Protein 7KKF (pdb70)

Structure (mmCIF, N/CA/C/O backbone):
data_7KKF
#
_entry.id   7KKF
#
_cell.length_a   110.098
_cell.length_b   57.366
_cell.length_c   69.334
_cell.angle_alpha   90.000
_cell.angle_beta   96.920
_cell.angle_gamma   90.000
#
_symmetry.space_group_name_H-M   'C 1 2 1'
#
loop_
_entity.id
_entity.type
_entity.pdbx_description
1 polymer 'Peptidyl-prolyl cis-trans isomerase ESS1'
2 water water
#
loop_
_atom_site.group_PDB
_atom_site.id
_atom_site.type_symbol
_atom_site.label_atom_id
_atom_site.label_alt_id
_atom_site.label_comp_id
_atom_site.label_asym_id
_atom_site.label_entity_id
_atom_site.label_seq_id
_atom_site.pdbx_PDB_ins_code
_atom_site.Cartn_x
_atom_site.Cartn_y
_atom_site.Cartn_z
_atom_site.occupancy
_atom_site.B_iso_or_equiv
_atom_site.auth_seq_id
_atom_site.auth_comp_id
_atom_site.auth_asym_id
_atom_site.auth_atom_id
_atom_site.pdbx_PDB_model_num
ATOM 1 N N . THR A 1 9 ? 1.281 5.808 14.363 1.00 62.34 9 THR A N 1
ATOM 2 C CA . THR A 1 9 ? -0.150 5.872 14.083 1.00 65.50 9 THR A CA 1
ATOM 3 C C . THR A 1 9 ? -0.889 6.714 15.121 1.00 68.25 9 THR A C 1
ATOM 4 O O . THR A 1 9 ? -0.318 7.095 16.144 1.00 68.28 9 THR A O 1
ATOM 8 N N . GLY A 1 10 ? -2.158 7.006 14.852 1.00 67.74 10 GLY A N 1
ATOM 9 C CA . GLY A 1 10 ? -2.891 7.984 15.635 1.00 71.74 10 GLY A CA 1
ATOM 10 C C . GLY A 1 10 ? -2.809 9.360 15.002 1.00 73.01 10 GLY A C 1
ATOM 11 O O . GLY A 1 10 ? -3.601 10.248 15.306 1.00 70.98 10 GLY A O 1
ATOM 12 N N . LEU A 1 11 ? -1.838 9.523 14.112 1.00 66.55 11 LEU A N 1
ATOM 13 C CA . LEU A 1 11 ? -1.532 10.811 13.503 1.00 69.05 11 LEU A CA 1
ATOM 14 C C . LEU A 1 11 ? -2.211 10.911 12.142 1.00 68.49 11 LEU A C 1
ATOM 15 O O . LEU A 1 11 ? -2.321 9.911 11.435 1.00 67.49 11 LEU A O 1
ATOM 20 N N . PRO A 1 12 ? -2.700 12.112 11.790 1.00 60.20 12 PRO A N 1
ATOM 21 C CA . PRO A 1 12 ? -3.398 12.355 10.520 1.00 63.19 12 PRO A CA 1
ATOM 22 C C . PRO A 1 12 ? -2.467 12.190 9.322 1.00 63.25 12 PRO A C 1
ATOM 23 O O . PRO A 1 12 ? -1.912 11.110 9.139 1.00 70.51 12 PRO A O 1
ATOM 27 N N . THR A 1 13 ? -2.259 13.258 8.555 1.00 60.55 13 THR A N 1
ATOM 28 C CA . THR A 1 13 ? -1.388 13.223 7.380 1.00 57.87 13 THR A CA 1
ATOM 29 C C . THR A 1 13 ? -0.912 14.619 7.000 1.00 59.35 13 THR A C 1
ATOM 30 O O . THR A 1 13 ? -1.672 15.583 7.089 1.00 65.75 13 THR A O 1
ATOM 34 N N . PRO A 1 14 ? 0.355 14.726 6.572 1.00 57.78 14 PRO A N 1
ATOM 35 C CA . PRO A 1 14 ? 1.311 13.618 6.556 1.00 61.29 14 PRO A CA 1
ATOM 36 C C . PRO A 1 14 ? 2.215 13.618 7.787 1.00 56.42 14 PRO A C 1
ATOM 37 O O . PRO A 1 14 ? 3.412 13.374 7.652 1.00 50.12 14 PRO A O 1
ATOM 41 N N . TRP A 1 15 ? 1.651 13.874 8.962 1.00 49.15 15 TRP A N 1
ATOM 42 C CA . TRP A 1 15 ? 2.453 14.032 10.174 1.00 58.35 15 TRP A CA 1
ATOM 43 C C . TRP A 1 15 ? 3.235 12.783 10.570 1.00 57.33 15 TRP A C 1
ATOM 44 O O . TRP A 1 15 ? 2.816 11.658 10.300 1.00 62.19 15 TRP A O 1
ATOM 55 N N . THR A 1 16 ? 4.377 13.000 11.213 1.00 51.47 16 THR A N 1
ATOM 56 C CA . THR A 1 16 ? 5.128 11.923 11.840 1.00 50.88 16 THR A CA 1
ATOM 57 C C . THR A 1 16 ? 5.553 12.341 13.241 1.00 47.09 16 THR A C 1
ATOM 58 O O . THR A 1 16 ? 5.832 13.514 13.491 1.00 50.27 16 THR A O 1
ATOM 62 N N . VAL A 1 17 ? 5.602 11.375 14.151 1.00 55.03 17 VAL A N 1
ATOM 63 C CA . VAL A 1 17 ? 6.193 11.598 15.461 1.00 45.64 17 VAL A CA 1
ATOM 64 C C . VAL A 1 17 ? 7.674 11.252 15.374 1.00 51.71 17 VAL A C 1
ATOM 65 O O . VAL A 1 17 ? 8.056 10.239 14.786 1.00 52.13 17 VAL A O 1
ATOM 69 N N . ARG A 1 18 ? 8.514 12.114 15.936 1.00 46.70 18 ARG A N 1
ATOM 70 C CA . ARG A 1 18 ? 9.955 11.900 15.885 1.00 44.02 18 ARG A CA 1
ATOM 71 C C . ARG A 1 18 ? 10.625 12.221 17.213 1.00 50.74 18 ARG A C 1
ATOM 72 O O . ARG A 1 18 ? 9.973 12.655 18.163 1.00 48.90 18 ARG A O 1
ATOM 80 N N . TYR A 1 19 ? 11.933 12.004 17.271 1.00 54.16 19 TYR A N 1
ATOM 81 C CA . TYR A 1 19 ? 12.696 12.271 18.480 1.00 50.81 19 TYR A CA 1
ATOM 82 C C . TYR A 1 19 ? 13.791 13.293 18.220 1.00 47.26 19 TYR A C 1
ATOM 83 O O . TYR A 1 19 ? 14.561 13.167 17.268 1.00 44.98 19 TYR A O 1
ATOM 92 N N . SER A 1 20 ? 13.855 14.306 19.077 1.00 40.46 20 SER A N 1
ATOM 93 C CA . SER A 1 20 ? 14.893 15.319 18.977 1.00 38.55 20 SER A CA 1
ATOM 94 C C . SER A 1 20 ? 16.094 14.923 19.825 1.00 49.36 20 SER A C 1
ATOM 95 O O . SER A 1 20 ? 16.010 14.881 21.053 1.00 40.43 20 SER A O 1
ATOM 98 N N . LYS A 1 21 ? 17.207 14.628 19.164 1.00 48.26 21 LYS A N 1
ATOM 99 C CA . LYS A 1 21 ? 18.424 14.213 19.849 1.00 46.98 21 LYS A CA 1
ATOM 100 C C . LYS A 1 21 ? 18.939 15.383 20.676 1.00 46.95 21 LYS A C 1
ATOM 101 O O . LYS A 1 21 ? 19.413 15.214 21.799 1.00 44.68 21 LYS A O 1
ATOM 107 N N . SER A 1 22 ? 18.836 16.574 20.096 1.00 41.50 22 SER A N 1
ATOM 108 C CA . SER A 1 22 ? 19.279 17.806 20.733 1.00 41.07 22 SER A CA 1
ATOM 109 C C . SER A 1 22 ? 18.492 18.147 21.998 1.00 47.70 22 SER A C 1
ATOM 110 O O . SER A 1 22 ? 19.026 18.766 22.917 1.00 49.30 22 SER A O 1
ATOM 113 N N . LYS A 1 23 ? 17.224 17.745 22.047 1.00 45.81 23 LYS A N 1
ATOM 114 C CA . LYS A 1 23 ? 16.347 18.157 23.140 1.00 43.10 23 LYS A CA 1
ATOM 115 C C . LYS A 1 23 ? 15.906 17.029 24.070 1.00 48.92 23 LYS A C 1
ATOM 116 O O . LYS A 1 23 ? 15.279 17.289 25.100 1.00 48.47 23 LYS A O 1
ATOM 122 N N . LYS A 1 24 ? 16.230 15.788 23.709 1.00 43.45 24 LYS A N 1
ATOM 123 C CA . LYS A 1 24 ? 15.763 14.609 24.441 1.00 41.28 24 LYS A CA 1
ATOM 124 C C . LYS A 1 24 ? 14.239 14.599 24.557 1.00 45.71 24 LYS A C 1
ATOM 125 O O . LYS A 1 24 ? 13.690 14.205 25.585 1.00 50.90 24 LYS A O 1
ATOM 131 N N . ARG A 1 25 ? 13.563 15.031 23.497 1.00 50.81 25 ARG A N 1
ATOM 132 C CA . ARG A 1 25 ? 12.129 15.291 23.558 1.00 48.31 25 ARG A CA 1
ATOM 133 C C . ARG A 1 25 ? 11.419 14.826 22.294 1.00 43.63 25 ARG A C 1
ATOM 134 O O . ARG A 1 25 ? 11.919 15.009 21.184 1.00 47.12 25 ARG A O 1
ATOM 142 N N . GLU A 1 26 ? 10.249 14.218 22.472 1.00 44.57 26 GLU A N 1
ATOM 143 C CA . GLU A 1 26 ? 9.416 13.796 21.353 1.00 47.99 26 GLU A CA 1
ATOM 144 C C . GLU A 1 26 ? 8.767 15.010 20.696 1.00 49.21 26 GLU A C 1
ATOM 145 O O . GLU A 1 26 ? 8.325 15.930 21.383 1.00 51.29 26 GLU A O 1
ATOM 151 N N . TYR A 1 27 ? 8.709 15.015 19.368 1.00 48.02 27 TYR A N 1
ATOM 152 C CA . TYR A 1 27 ? 8.074 16.113 18.644 1.00 47.51 27 TYR A CA 1
ATOM 153 C C . TYR A 1 27 ? 7.351 15.621 17.393 1.00 45.33 27 TYR A C 1
ATOM 154 O O . TYR A 1 27 ? 7.425 14.442 17.047 1.00 46.93 27 TYR A O 1
ATOM 163 N N . PHE A 1 28 ? 6.654 16.528 16.713 1.00 48.64 28 PHE A N 1
ATOM 164 C CA . PHE A 1 28 ? 5.829 16.142 15.572 1.00 46.66 28 PHE A CA 1
ATOM 165 C C . PHE A 1 28 ? 6.174 16.936 14.313 1.00 47.26 28 PHE A C 1
ATOM 166 O O . PHE A 1 28 ? 6.288 18.161 14.350 1.00 51.00 28 PHE A O 1
ATOM 174 N N . PHE A 1 29 ? 6.334 16.224 13.201 1.00 42.74 29 PHE A N 1
ATOM 175 C CA . PHE A 1 29 ? 6.850 16.816 11.970 1.00 46.47 29 PHE A CA 1
ATOM 176 C C . PHE A 1 29 ? 5.857 16.745 10.808 1.00 50.50 29 PHE A C 1
ATOM 177 O O . PHE A 1 29 ? 5.249 15.703 10.563 1.00 44.81 29 PHE A O 1
ATOM 185 N N . ASN A 1 30 ? 5.703 17.857 10.095 1.00 50.88 30 ASN A N 1
ATOM 186 C CA . ASN A 1 30 ? 4.964 17.867 8.835 1.00 50.09 30 ASN A CA 1
ATOM 187 C C . ASN A 1 30 ? 5.925 18.022 7.662 1.00 49.38 30 ASN A C 1
ATOM 188 O O . ASN A 1 30 ? 6.399 19.123 7.384 1.00 49.64 30 ASN A O 1
ATOM 193 N N . PRO A 1 31 ? 6.217 16.911 6.969 1.00 47.68 31 PRO A N 1
ATOM 194 C CA . PRO A 1 31 ? 7.180 16.889 5.861 1.00 50.74 31 PRO A CA 1
ATOM 195 C C . PRO A 1 31 ? 6.736 17.696 4.641 1.00 52.81 31 PRO A C 1
ATOM 196 O O . PRO A 1 31 ? 7.582 18.033 3.814 1.00 49.14 31 PRO A O 1
ATOM 200 N N . GLU A 1 32 ? 5.448 17.998 4.519 1.00 47.89 32 GLU A N 1
ATOM 201 C CA . GLU A 1 32 ? 4.976 18.803 3.393 1.00 52.02 32 GLU A CA 1
ATOM 202 C C . GLU A 1 32 ? 5.225 20.290 3.617 1.00 50.46 32 GLU A C 1
ATOM 203 O O . GLU A 1 32 ? 5.493 21.029 2.671 1.00 45.14 32 GLU A O 1
ATOM 209 N N . THR A 1 33 ? 5.132 20.724 4.868 1.00 49.58 33 THR A N 1
ATOM 210 C CA . THR A 1 33 ? 5.349 22.127 5.197 1.00 52.49 33 THR A CA 1
ATOM 211 C C . THR A 1 33 ? 6.683 22.357 5.902 1.00 49.03 33 THR A C 1
ATOM 212 O O . THR A 1 33 ? 7.023 23.495 6.229 1.00 51.47 33 THR A O 1
ATOM 216 N N . LYS A 1 34 ? 7.434 21.278 6.112 1.00 49.99 34 LYS A N 1
ATOM 217 C CA . LYS A 1 34 ? 8.670 21.321 6.895 1.00 52.81 34 LYS A CA 1
ATOM 218 C C . LYS A 1 34 ? 8.466 22.042 8.224 1.00 51.20 34 LYS A C 1
ATOM 219 O O . LYS A 1 34 ? 9.263 22.897 8.610 1.00 52.31 34 LYS A O 1
ATOM 225 N N . HIS A 1 35 ? 7.386 21.693 8.915 1.00 43.60 35 HIS A N 1
ATOM 226 C CA . HIS A 1 35 ? 7.073 22.294 10.202 1.00 44.02 35 HIS A CA 1
ATOM 227 C C . HIS A 1 35 ? 7.238 21.280 11.326 1.00 50.06 35 HIS A C 1
ATOM 228 O O . HIS A 1 35 ? 6.821 20.128 11.204 1.00 49.91 35 HIS A O 1
ATOM 235 N N . SER A 1 36 ? 7.849 21.721 12.420 1.00 47.74 36 SER A N 1
ATOM 236 C CA . SER A 1 36 ? 8.054 20.871 13.584 1.00 47.29 36 SER A CA 1
ATOM 237 C C . SER A 1 36 ? 7.450 21.528 14.819 1.00 45.36 36 SER A C 1
ATOM 238 O O . SER A 1 36 ? 7.563 22.739 15.006 1.00 47.48 36 SER A O 1
ATOM 241 N N . GLN A 1 37 ? 6.805 20.723 15.660 1.00 49.72 37 GLN A N 1
ATOM 242 C CA . GLN A 1 37 ? 6.180 21.237 16.875 1.00 46.81 37 GLN A CA 1
ATOM 243 C C . GLN A 1 37 ? 6.175 20.198 17.994 1.00 50.70 37 GLN A C 1
ATOM 244 O O . GLN A 1 37 ? 6.088 18.996 17.740 1.00 47.74 37 GLN A O 1
ATOM 250 N N . TRP A 1 38 ? 6.278 20.672 19.232 1.00 51.91 38 TRP A N 1
ATOM 251 C CA . TRP A 1 38 ? 6.248 19.791 20.394 1.00 50.70 38 TRP A CA 1
ATOM 252 C C . TRP A 1 38 ? 4.839 19.281 20.668 1.00 56.07 38 TRP A C 1
ATOM 253 O O . TRP A 1 38 ? 4.650 18.156 21.125 1.00 58.98 38 TRP A O 1
ATOM 264 N N . GLU A 1 39 ? 3.854 20.120 20.376 1.00 57.88 39 GLU A N 1
ATOM 265 C CA . GLU A 1 39 ? 2.468 19.809 20.693 1.00 57.27 39 GLU A CA 1
ATOM 266 C C . GLU A 1 39 ? 1.860 18.864 19.668 1.00 58.14 39 GLU A C 1
ATOM 267 O O . GLU A 1 39 ? 2.217 18.893 18.490 1.00 54.68 39 GLU A O 1
ATOM 273 N N . GLU A 1 40 ? 0.938 18.028 20.131 1.00 62.29 40 GLU A N 1
ATOM 274 C CA . GLU A 1 40 ? 0.247 17.085 19.264 1.00 61.30 40 GLU A CA 1
ATOM 275 C C . GLU A 1 40 ? -0.602 17.818 18.235 1.00 60.86 40 GLU A C 1
ATOM 276 O O . GLU A 1 40 ? -1.250 18.815 18.554 1.00 62.78 40 GLU A O 1
ATOM 282 N N . PRO A 1 41 ? -0.595 17.317 16.993 1.00 58.05 41 PRO A N 1
ATOM 283 C CA . PRO A 1 41 ? -1.277 17.920 15.842 1.00 62.48 41 PRO A CA 1
ATOM 284 C C . PRO A 1 41 ? -2.789 17.755 15.948 1.00 64.36 41 PRO A C 1
ATOM 285 O O . PRO A 1 41 ? -3.264 16.724 16.420 1.00 67.75 41 PRO A O 1
ATOM 289 N N . GLU A 1 42 ? -3.533 18.773 15.522 1.00 71.40 42 GLU A N 1
ATOM 290 C CA . GLU A 1 42 ? -4.990 18.688 15.490 1.00 66.85 42 GLU A CA 1
ATOM 291 C C . GLU A 1 42 ? -5.442 17.597 14.530 1.00 67.05 42 GLU A C 1
ATOM 292 O O . GLU A 1 42 ? -4.994 17.546 13.384 1.00 70.60 42 GLU A O 1
ATOM 298 N N . GLY A 1 43 ? -6.321 16.723 15.014 1.00 70.36 43 GLY A N 1
ATOM 299 C CA . GLY A 1 43 ? -6.884 15.669 14.194 1.00 67.10 43 GLY A CA 1
ATOM 300 C C . GLY A 1 43 ? -6.536 14.297 14.737 1.00 71.37 43 GLY A C 1
ATOM 301 O O . GLY A 1 43 ? -7.087 13.292 14.282 1.00 70.73 43 GLY A O 1
ATOM 302 N N . THR A 1 44 ? -5.595 14.248 15.681 1.00 79.16 44 THR A N 1
ATOM 303 C CA . THR A 1 44 ? -5.044 12.971 16.132 1.00 75.64 44 THR A CA 1
ATOM 304 C C . THR A 1 44 ? -5.986 12.142 17.007 1.00 70.20 44 THR A C 1
ATOM 305 O O . THR A 1 44 ? -6.754 12.672 17.819 1.00 73.83 44 THR A O 1
ATOM 309 N N . ASN A 1 45 ? -5.955 10.829 16.778 1.00 66.03 45 ASN A N 1
ATOM 310 C CA . ASN A 1 45 ? -6.493 9.838 17.695 1.00 74.71 45 ASN A CA 1
ATOM 311 C C . ASN A 1 45 ? -5.545 9.845 18.889 1.00 76.00 45 ASN A C 1
ATOM 312 O O . ASN A 1 45 ? -4.471 9.227 18.840 1.00 74.75 45 ASN A O 1
ATOM 317 N N . LYS A 1 46 ? -5.924 10.545 19.949 1.00 73.56 46 LYS A N 1
ATOM 318 C CA . LYS A 1 46 ? -5.008 10.764 21.057 1.00 76.69 46 LYS A CA 1
ATOM 319 C C . LYS A 1 46 ? -4.413 9.480 21.649 1.00 78.10 46 LYS A C 1
ATOM 320 O O . LYS A 1 46 ? -3.196 9.300 21.648 1.00 77.59 46 LYS A O 1
ATOM 326 N N . ASP A 1 47 ? -5.266 8.593 22.149 1.00 79.91 47 ASP A N 1
ATOM 327 C CA . ASP A 1 47 ? -4.803 7.375 22.825 1.00 79.80 47 ASP A CA 1
ATOM 328 C C . ASP A 1 47 ? -4.415 6.243 21.877 1.00 77.82 47 ASP A C 1
ATOM 329 O O . ASP A 1 47 ? -4.066 5.154 22.324 1.00 82.82 47 ASP A O 1
ATOM 334 N N . GLN A 1 48 ? -4.468 6.490 20.574 1.00 78.31 48 GLN A N 1
ATOM 335 C CA . GLN A 1 48 ? -3.918 5.526 19.622 1.00 79.81 48 GLN A CA 1
ATOM 336 C C . GLN A 1 48 ? -2.454 5.820 19.401 1.00 74.62 48 GLN A C 1
ATOM 337 O O . GLN A 1 48 ? -1.681 4.938 19.039 1.00 71.78 48 GLN A O 1
ATOM 343 N N . LEU A 1 49 ? -2.083 7.073 19.618 1.00 71.10 49 LEU A N 1
ATOM 344 C CA . LEU A 1 49 ? -0.689 7.469 19.576 1.00 75.01 49 LEU A CA 1
ATOM 345 C C . LEU A 1 49 ? 0.012 7.058 20.860 1.00 74.66 49 LEU A C 1
ATOM 346 O O . LEU A 1 49 ? 1.135 6.557 20.829 1.00 72.08 49 LEU A O 1
ATOM 351 N N . HIS A 1 50 ? -0.656 7.292 21.987 1.00 75.51 50 HIS A N 1
ATOM 352 C CA . HIS A 1 50 ? -0.090 6.987 23.295 1.00 75.18 50 HIS A CA 1
ATOM 353 C C . HIS A 1 50 ? 0.308 5.520 23.442 1.00 75.75 50 HIS A C 1
ATOM 354 O O . HIS A 1 50 ? 1.425 5.211 23.851 1.00 79.20 50 HIS A O 1
ATOM 361 N N . LYS A 1 51 ? -0.603 4.611 23.115 1.00 77.15 51 LYS A N 1
ATOM 362 C CA . LYS A 1 51 ? -0.273 3.190 23.141 1.00 79.27 51 LYS A CA 1
ATOM 363 C C . LYS A 1 51 ? 0.295 2.714 21.806 1.00 75.54 51 LYS A C 1
ATOM 364 O O . LYS A 1 51 ? 0.323 1.519 21.516 1.00 84.92 51 LYS A O 1
ATOM 370 N N . HIS A 1 52 ? 0.740 3.670 20.994 1.00 74.03 52 HIS A N 1
ATOM 371 C CA . HIS A 1 52 ? 1.627 3.371 19.883 1.00 74.10 52 HIS A CA 1
ATOM 372 C C . HIS A 1 52 ? 3.041 3.669 20.350 1.00 69.38 52 HIS A C 1
ATOM 373 O O . HIS A 1 52 ? 3.980 2.945 20.032 1.00 67.74 52 HIS A O 1
ATOM 380 N N . LEU A 1 53 ? 3.171 4.748 21.114 1.00 69.84 53 LEU A N 1
ATOM 381 C CA . LEU A 1 53 ? 4.450 5.147 21.688 1.00 72.51 53 LEU A CA 1
ATOM 382 C C . LEU A 1 53 ? 4.777 4.275 22.899 1.00 71.61 53 LEU A C 1
ATOM 383 O O . LEU A 1 53 ? 5.939 4.095 23.243 1.00 70.74 53 LEU A O 1
ATOM 388 N N . ARG A 1 54 ? 3.745 3.742 23.548 1.00 73.50 54 ARG A N 1
ATOM 389 C CA . ARG A 1 54 ? 3.955 2.850 24.688 1.00 74.70 54 ARG A CA 1
ATOM 390 C C . ARG A 1 54 ? 4.514 1.503 24.258 1.00 73.75 54 ARG A C 1
ATOM 391 O O . ARG A 1 54 ? 5.318 0.886 24.956 1.00 78.06 54 ARG A O 1
ATOM 399 N N . ASP A 1 55 ? 4.086 1.074 23.076 1.00 64.94 55 ASP A N 1
ATOM 400 C CA . ASP A 1 55 ? 4.418 -0.244 22.559 1.00 67.69 55 ASP A CA 1
ATOM 401 C C . ASP A 1 55 ? 5.484 -0.183 21.474 1.00 66.05 55 ASP A C 1
ATOM 402 O O . ASP A 1 55 ? 6.207 -1.151 21.245 1.00 70.88 55 ASP A O 1
ATOM 407 N N . HIS A 1 56 ? 5.579 0.971 20.821 1.00 64.47 56 HIS A N 1
ATOM 408 C CA . HIS A 1 56 ? 6.593 1.198 19.801 1.00 59.21 56 HIS A CA 1
ATOM 409 C C . HIS A 1 56 ? 7.218 2.577 20.000 1.00 60.20 56 HIS A C 1
ATOM 410 O O . HIS A 1 56 ? 6.987 3.487 19.200 1.00 60.51 56 HIS A O 1
ATOM 417 N N . PRO A 1 57 ? 8.007 2.739 21.072 1.00 59.51 57 PRO A N 1
ATOM 418 C CA . PRO A 1 57 ? 8.520 4.058 21.455 1.00 52.54 57 PRO A CA 1
ATOM 419 C C . PRO A 1 57 ? 9.489 4.621 20.428 1.00 47.06 57 PRO A C 1
ATOM 420 O O . PRO A 1 57 ? 10.095 3.865 19.668 1.00 55.78 57 PRO A O 1
ATOM 424 N N . VAL A 1 58 ? 9.627 5.941 20.411 1.00 44.12 58 VAL A N 1
ATOM 425 C CA . VAL A 1 58 ? 10.582 6.587 19.527 1.00 40.36 58 VAL A CA 1
ATOM 426 C C . VAL A 1 58 ? 11.783 7.054 20.343 1.00 46.74 58 VAL A C 1
ATOM 427 O O . VAL A 1 58 ? 12.826 7.400 19.791 1.00 51.36 58 VAL A O 1
ATOM 431 N N . ARG A 1 59 ? 11.633 7.053 21.665 1.00 43.06 59 ARG A N 1
ATOM 432 C CA . ARG A 1 59 ? 12.756 7.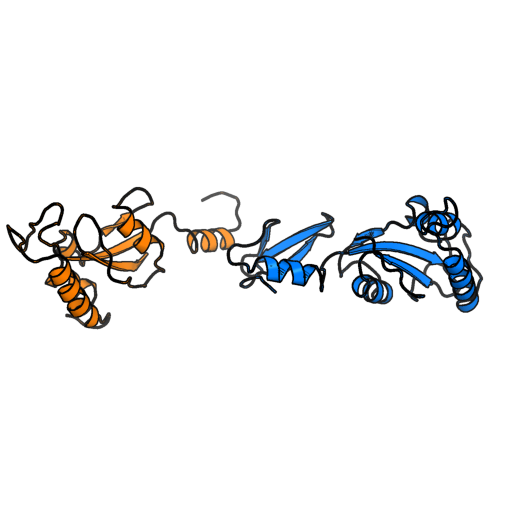327 22.551 1.00 46.99 59 ARG A CA 1
ATOM 433 C C . ARG A 1 59 ? 12.722 6.367 23.737 1.00 47.63 59 ARG A C 1
ATOM 434 O O . ARG A 1 59 ? 11.652 6.007 24.233 1.00 44.06 59 ARG A O 1
ATOM 442 N N . VAL A 1 60 ? 13.900 5.930 24.171 1.00 46.21 60 VAL A N 1
ATOM 443 C CA . VAL A 1 60 ? 14.035 5.153 25.399 1.00 44.10 60 VAL A CA 1
ATOM 444 C C . VAL A 1 60 ? 15.186 5.668 26.256 1.00 43.96 60 VAL A C 1
ATOM 445 O O . VAL A 1 60 ? 16.078 6.359 25.760 1.00 38.71 60 VAL A O 1
ATOM 449 N N . ARG A 1 61 ? 15.157 5.329 27.542 1.00 41.19 61 ARG A N 1
ATOM 450 C CA . ARG A 1 61 ? 16.241 5.678 28.453 1.00 39.03 61 ARG A CA 1
ATOM 451 C C . ARG A 1 61 ? 16.788 4.416 29.104 1.00 42.72 61 ARG A C 1
ATOM 452 O O . ARG A 1 61 ? 16.031 3.611 29.649 1.00 46.46 61 ARG A O 1
ATOM 460 N N . CYS A 1 62 ? 18.105 4.243 29.055 1.00 40.72 62 CYS A N 1
ATOM 461 C CA . CYS A 1 62 ? 18.704 2.993 29.508 1.00 41.93 62 CYS A CA 1
ATOM 462 C C . CYS A 1 62 ? 19.929 3.161 30.401 1.00 42.52 62 CYS A C 1
ATOM 463 O O . CYS A 1 62 ? 20.640 4.164 30.329 1.00 39.90 62 CYS A O 1
ATOM 466 N N . LEU A 1 63 ? 20.166 2.159 31.240 1.00 38.62 63 LEU A N 1
ATOM 467 C CA . LEU A 1 63 ? 21.442 1.999 31.916 1.00 37.72 63 LEU A CA 1
ATOM 468 C C . LEU A 1 63 ? 22.130 0.818 31.250 1.00 44.23 63 LEU A C 1
ATOM 469 O O . LEU A 1 63 ? 21.462 -0.111 30.796 1.00 43.25 63 LEU A O 1
ATOM 474 N N . HIS A 1 64 ? 23.457 0.839 31.179 1.00 38.99 64 HIS A N 1
ATOM 475 C CA . HIS A 1 64 ? 24.176 -0.338 30.708 1.00 44.29 64 HIS A CA 1
ATOM 476 C C . HIS A 1 64 ? 25.495 -0.554 31.441 1.00 41.22 64 HIS A C 1
ATOM 477 O O . HIS A 1 64 ? 26.068 0.378 32.007 1.00 40.01 64 HIS A O 1
ATOM 484 N N . ILE A 1 65 ? 25.966 -1.795 31.420 1.00 40.29 65 ILE A N 1
ATOM 485 C CA . ILE A 1 65 ? 27.292 -2.133 31.917 1.00 42.80 65 ILE A CA 1
ATOM 486 C C . ILE A 1 65 ? 28.143 -2.645 30.766 1.00 46.19 65 ILE A C 1
ATOM 487 O O . ILE A 1 65 ? 27.816 -3.660 30.153 1.00 47.17 65 ILE A O 1
ATOM 492 N N . LEU A 1 66 ? 29.233 -1.947 30.470 1.00 49.39 66 LEU A N 1
ATOM 493 C CA . LEU A 1 66 ? 30.112 -2.361 29.387 1.00 48.76 66 LEU A CA 1
ATOM 494 C C . LEU A 1 66 ? 31.379 -3.025 29.917 1.00 58.73 66 LEU A C 1
ATOM 495 O O . LEU A 1 66 ? 32.121 -2.439 30.701 1.00 53.38 66 LEU A O 1
ATOM 500 N N . ILE A 1 67 ? 31.614 -4.255 29.473 1.00 58.47 67 ILE A N 1
ATOM 501 C CA . ILE A 1 67 ? 32.902 -4.911 29.652 1.00 60.35 67 ILE A CA 1
ATOM 502 C C . ILE A 1 67 ? 33.571 -5.094 28.293 1.00 56.31 67 ILE A C 1
ATOM 503 O O . ILE A 1 67 ? 33.100 -5.866 27.459 1.00 58.35 67 ILE A O 1
ATOM 508 N N . LYS A 1 68 ? 34.670 -4.377 28.078 1.00 56.61 68 LYS A N 1
ATOM 509 C CA . LYS A 1 68 ? 35.410 -4.469 26.824 1.00 62.26 68 LYS A CA 1
ATOM 510 C C . LYS A 1 68 ? 36.287 -5.717 26.761 1.00 66.56 68 LYS A C 1
ATOM 511 O O . LYS A 1 68 ? 36.598 -6.316 27.785 1.00 60.87 68 LYS A O 1
ATOM 517 N N . HIS A 1 69 ? 36.681 -6.110 25.552 1.00 73.02 69 HIS A N 1
ATOM 518 C CA . HIS A 1 69 ? 37.582 -7.246 25.388 1.00 70.03 69 HIS A CA 1
ATOM 519 C C . HIS A 1 69 ? 38.704 -6.933 24.392 1.00 69.71 69 HIS A C 1
ATOM 520 O O . HIS A 1 69 ? 38.876 -5.783 23.990 1.00 70.22 69 HIS A O 1
ATOM 527 N N . LYS A 1 70 ? 39.460 -7.953 23.999 1.00 76.31 70 LYS A N 1
ATOM 528 C CA . LYS A 1 70 ? 40.616 -7.753 23.126 1.00 76.11 70 LYS A CA 1
ATOM 529 C C . LYS A 1 70 ? 40.229 -7.324 21.717 1.00 77.30 70 LYS A C 1
ATOM 530 O O . LYS A 1 70 ? 40.891 -6.478 21.114 1.00 74.53 70 LYS A O 1
ATOM 536 N N . ASP A 1 71 ? 39.153 -7.896 21.191 1.00 75.37 71 ASP A N 1
ATOM 537 C CA . ASP A 1 71 ? 38.735 -7.566 19.835 1.00 76.15 71 ASP A CA 1
ATOM 538 C C . ASP A 1 71 ? 37.745 -6.412 19.818 1.00 75.78 71 ASP A C 1
ATOM 539 O O . ASP A 1 71 ? 36.959 -6.270 18.881 1.00 73.00 71 ASP A O 1
ATOM 544 N N . SER A 1 72 ? 37.786 -5.591 20.860 1.00 74.88 72 SER A N 1
ATOM 545 C CA . SER A 1 72 ? 36.984 -4.386 20.891 1.00 74.26 72 SER A CA 1
ATOM 546 C C . SER A 1 72 ? 37.672 -3.256 20.132 1.00 76.95 72 SER A C 1
ATOM 547 O O . SER A 1 72 ? 38.899 -3.210 20.042 1.00 73.20 72 SER A O 1
ATOM 550 N N . ARG A 1 73 ? 36.865 -2.351 19.590 1.00 77.11 73 ARG A N 1
ATOM 551 C CA . ARG A 1 73 ? 37.344 -1.251 18.759 1.00 72.93 73 ARG A CA 1
ATOM 552 C C . ARG A 1 73 ? 38.181 -0.288 19.602 1.00 74.72 73 ARG A C 1
ATOM 553 O O . ARG A 1 73 ? 39.028 0.438 19.081 1.00 74.92 73 ARG A O 1
ATOM 561 N N . ARG A 1 74 ? 37.974 -0.319 20.915 1.00 78.07 74 ARG A N 1
ATOM 562 C CA . ARG A 1 74 ? 38.483 0.724 21.793 1.00 78.61 74 ARG A CA 1
ATOM 563 C C . ARG A 1 74 ? 38.980 0.115 23.095 1.00 80.39 74 ARG A C 1
ATOM 564 O O . ARG A 1 74 ? 38.570 0.530 24.181 1.00 75.65 74 ARG A O 1
ATOM 572 N N . PRO A 1 75 ? 39.888 -0.875 22.987 1.00 83.06 75 PRO A N 1
ATOM 573 C CA . PRO A 1 75 ? 40.230 -1.722 24.132 1.00 82.36 75 PRO A CA 1
ATOM 574 C C . PRO A 1 75 ? 41.075 -0.970 25.157 1.00 81.35 75 PRO A C 1
ATOM 575 O O . PRO A 1 75 ? 42.207 -1.388 25.407 1.00 76.52 75 PRO A O 1
ATOM 579 N N . ALA A 1 76 ? 40.544 0.098 25.743 1.00 81.81 76 ALA A N 1
ATOM 580 C CA . ALA A 1 76 ? 41.318 0.918 26.667 1.00 76.45 76 ALA A CA 1
ATOM 581 C C . ALA A 1 76 ? 40.397 1.852 27.437 1.00 75.31 76 ALA A C 1
ATOM 582 O O . ALA A 1 76 ? 40.096 2.950 26.972 1.00 79.01 76 ALA A O 1
ATOM 584 N N . SER A 1 77 ? 39.951 1.421 28.610 1.00 71.75 77 SER A N 1
ATOM 585 C CA . SER A 1 77 ? 39.072 2.257 29.414 1.00 65.76 77 SER A CA 1
ATOM 586 C C . SER A 1 77 ? 39.831 2.971 30.525 1.00 66.05 77 SER A C 1
ATOM 587 O O . SER A 1 77 ? 41.057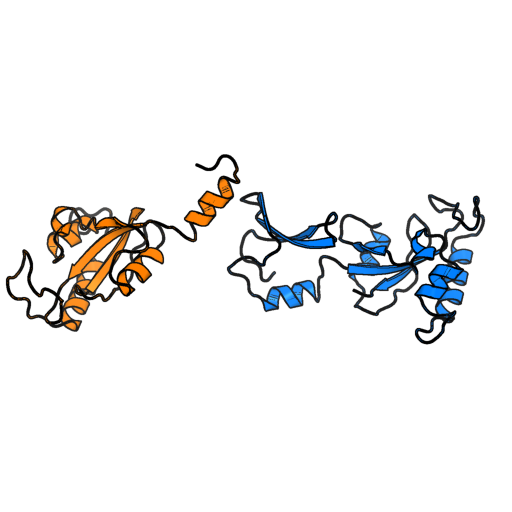 3.072 30.493 1.00 72.04 77 SER A O 1
ATOM 590 N N . HIS A 1 78 ? 39.084 3.461 31.509 1.00 66.09 78 HIS A N 1
ATOM 591 C CA . HIS A 1 78 ? 39.655 4.121 32.677 1.00 64.19 78 HIS A CA 1
ATOM 592 C C . HIS A 1 78 ? 40.235 3.084 33.627 1.00 56.66 78 HIS A C 1
ATOM 593 O O . HIS A 1 78 ? 40.867 3.431 34.620 1.00 66.90 78 HIS A O 1
ATOM 600 N N . ARG A 1 79 ? 40.027 1.809 33.323 1.00 63.24 79 ARG A N 1
ATOM 601 C CA . ARG A 1 79 ? 40.482 0.748 34.207 1.00 64.75 79 ARG A CA 1
ATOM 602 C C . ARG A 1 79 ? 41.839 0.227 33.748 1.00 66.24 79 ARG A C 1
ATOM 603 O O . ARG A 1 79 ? 42.749 0.031 34.554 1.00 66.08 79 ARG A O 1
ATOM 611 N N . SER A 1 80 ? 41.965 0.007 32.444 1.00 69.38 80 SER A N 1
ATOM 612 C CA . SER A 1 80 ? 43.240 -0.349 31.843 1.00 71.80 80 SER A CA 1
ATOM 613 C C . SER A 1 80 ? 43.344 0.396 30.520 1.00 74.34 80 SER A C 1
ATOM 614 O O . SER A 1 80 ? 42.353 0.541 29.809 1.00 79.02 80 SER A O 1
ATOM 617 N N . GLU A 1 81 ? 44.539 0.866 30.188 1.00 73.72 81 GLU A N 1
ATOM 618 C CA . GLU A 1 81 ? 44.754 1.508 28.896 1.00 74.77 81 GLU A CA 1
ATOM 619 C C . GLU A 1 81 ? 45.246 0.513 27.848 1.00 76.14 81 GLU A C 1
ATOM 620 O O . GLU A 1 81 ? 45.753 0.894 26.791 1.00 77.62 81 GLU A O 1
ATOM 626 N N . ASN A 1 82 ? 45.093 -0.769 28.176 1.00 71.09 82 ASN A N 1
ATOM 627 C CA . ASN A 1 82 ? 45.288 -1.866 27.236 1.00 69.98 82 ASN A CA 1
ATOM 628 C C . ASN A 1 82 ? 44.621 -3.135 27.771 1.00 72.26 82 ASN A C 1
ATOM 629 O O . ASN A 1 82 ? 45.049 -3.704 28.779 1.00 78.98 82 ASN A O 1
ATOM 634 N N . ILE A 1 83 ? 43.580 -3.582 27.078 1.00 75.26 83 ILE A N 1
ATOM 635 C CA . ILE A 1 83 ? 42.723 -4.656 27.561 1.00 72.62 83 ILE A CA 1
ATOM 636 C C . ILE A 1 83 ? 42.949 -5.977 26.823 1.00 77.76 83 ILE A C 1
ATOM 637 O O . ILE A 1 83 ? 42.894 -6.024 25.596 1.00 74.98 83 ILE A O 1
ATOM 642 N N . THR A 1 84 ? 43.205 -7.042 27.579 1.00 78.31 84 THR A N 1
ATOM 643 C CA . THR A 1 84 ? 43.829 -8.245 27.025 1.00 73.10 84 THR A CA 1
ATOM 644 C C . THR A 1 84 ? 42.951 -9.502 27.060 1.00 69.42 84 THR A C 1
ATOM 645 O O . THR A 1 84 ? 43.317 -10.525 26.481 1.00 71.25 84 THR A O 1
ATOM 649 N N . ILE A 1 85 ? 41.810 -9.433 27.739 1.00 68.82 85 ILE A N 1
ATOM 650 C CA . ILE A 1 85 ? 40.963 -10.613 27.908 1.00 66.03 85 ILE A CA 1
ATOM 651 C C . ILE A 1 85 ? 40.142 -10.958 26.666 1.00 72.70 85 ILE A C 1
ATOM 652 O O . ILE A 1 85 ? 39.943 -10.116 25.791 1.00 71.37 85 ILE A O 1
ATOM 657 N N . SER A 1 86 ? 39.662 -12.200 26.607 1.00 68.32 86 SER A N 1
ATOM 658 C CA . SER A 1 86 ? 38.905 -12.701 25.462 1.00 67.21 86 SER A CA 1
ATOM 659 C C . SER A 1 86 ? 37.454 -12.231 25.491 1.00 73.34 86 SER A C 1
ATOM 660 O O . SER A 1 86 ? 37.062 -11.464 26.370 1.00 75.54 86 SER A O 1
ATOM 663 N N . LYS A 1 87 ? 36.659 -12.696 24.528 1.00 73.65 87 LYS A N 1
ATOM 664 C CA . LYS A 1 87 ? 35.240 -12.349 24.490 1.00 67.31 87 LYS A CA 1
ATOM 665 C C . LYS A 1 87 ? 34.427 -13.190 25.459 1.00 69.18 87 LYS A C 1
ATOM 666 O O . LYS A 1 87 ? 33.459 -12.712 26.049 1.00 67.62 87 LYS A O 1
ATOM 672 N N . GLN A 1 88 ? 34.832 -14.445 25.621 1.00 68.19 88 GLN A N 1
ATOM 673 C CA . GLN A 1 88 ? 34.168 -15.351 26.550 1.00 70.05 88 GLN A CA 1
ATOM 674 C C . GLN A 1 88 ? 34.592 -15.071 27.991 1.00 69.12 88 GLN A C 1
ATOM 675 O O . GLN A 1 88 ? 33.853 -15.366 28.929 1.00 69.71 88 GLN A O 1
ATOM 681 N N . ASP A 1 89 ? 35.780 -14.495 28.165 1.00 68.38 89 ASP A N 1
ATOM 682 C CA . ASP A 1 89 ? 36.236 -14.096 29.493 1.00 66.87 89 ASP A CA 1
ATOM 683 C C . ASP A 1 89 ? 35.389 -12.926 29.965 1.00 63.46 89 ASP A C 1
ATOM 684 O O . ASP A 1 89 ? 34.902 -12.906 31.096 1.00 65.81 89 ASP A O 1
ATOM 689 N N . ALA A 1 90 ? 35.224 -11.951 29.079 1.00 69.29 90 ALA A N 1
ATOM 690 C CA . ALA A 1 90 ? 34.391 -10.791 29.345 1.00 69.07 90 ALA A CA 1
ATOM 691 C C . ALA A 1 90 ? 32.944 -11.202 29.591 1.00 62.01 90 ALA A C 1
ATOM 692 O O . ALA A 1 90 ? 32.270 -10.646 30.459 1.00 58.57 90 ALA A O 1
ATOM 694 N N . THR A 1 91 ? 32.472 -12.183 28.826 1.00 62.65 91 THR A N 1
ATOM 695 C CA . THR A 1 91 ? 31.085 -12.623 28.932 1.00 62.87 91 THR A CA 1
ATOM 696 C C . THR A 1 91 ? 30.759 -13.306 30.262 1.00 61.43 91 THR A C 1
ATOM 697 O O . THR A 1 91 ? 29.813 -12.914 30.947 1.00 61.10 91 THR A O 1
ATOM 701 N N . ASP A 1 92 ? 31.543 -14.322 30.623 1.00 61.46 92 ASP A N 1
ATOM 702 C CA . ASP A 1 92 ? 31.322 -15.067 31.864 1.00 62.89 92 ASP A CA 1
ATOM 703 C C . ASP A 1 92 ? 31.532 -14.170 33.083 1.00 59.86 92 ASP A C 1
ATOM 704 O O . ASP A 1 92 ? 30.958 -14.400 34.146 1.00 58.83 92 ASP A O 1
ATOM 709 N N . GLU A 1 93 ? 32.349 -13.136 32.912 1.00 54.13 93 GLU A N 1
ATOM 710 C CA . GLU A 1 93 ? 32.542 -12.136 33.954 1.00 60.73 93 GLU A CA 1
ATOM 711 C C . GLU A 1 93 ? 31.283 -11.288 34.085 1.00 61.23 93 GLU A C 1
ATOM 712 O O . GLU A 1 93 ? 30.828 -10.999 35.191 1.00 57.86 93 GLU A O 1
ATOM 718 N N . LEU A 1 94 ? 30.734 -10.888 32.945 1.00 53.37 94 LEU A N 1
ATOM 719 C CA . LEU A 1 94 ? 29.501 -10.111 32.916 1.00 56.12 94 LEU A CA 1
ATOM 720 C C . LEU A 1 94 ? 28.334 -10.931 33.443 1.00 58.86 94 LEU A C 1
ATOM 721 O O . LEU A 1 94 ? 27.469 -10.414 34.143 1.00 58.45 94 LEU A O 1
ATOM 726 N N . LYS A 1 95 ? 28.328 -12.218 33.113 1.00 57.60 95 LYS A N 1
ATOM 727 C CA . LYS A 1 95 ? 27.337 -13.143 33.656 1.00 54.28 95 LYS A CA 1
ATOM 728 C C . LYS A 1 95 ? 27.406 -13.255 35.179 1.00 59.99 95 LYS A C 1
ATOM 729 O O . LYS A 1 95 ? 26.379 -13.191 35.858 1.00 58.52 95 LYS A O 1
ATOM 735 N N . THR A 1 96 ? 28.616 -13.425 35.709 1.00 53.56 96 THR A N 1
ATOM 736 C CA . THR A 1 96 ? 28.823 -13.503 37.149 1.00 55.87 96 THR A CA 1
ATOM 737 C C . THR A 1 96 ? 28.443 -12.179 37.804 1.00 54.04 96 THR A C 1
ATOM 738 O O . THR A 1 96 ? 27.875 -12.149 38.895 1.00 54.17 96 THR A O 1
ATOM 742 N N . LEU A 1 97 ? 28.764 -11.090 37.112 1.00 52.81 97 LEU A N 1
ATOM 743 C CA . LEU A 1 97 ? 28.456 -9.744 37.578 1.00 53.79 97 LEU A CA 1
ATOM 744 C C . LEU A 1 97 ? 26.951 -9.589 37.733 1.00 56.00 97 LEU A C 1
ATOM 745 O O . LEU A 1 97 ? 26.469 -9.103 38.756 1.00 59.55 97 LEU A O 1
ATOM 750 N N . ILE A 1 98 ? 26.213 -9.998 36.705 1.00 54.82 98 ILE A N 1
ATOM 751 C CA . ILE A 1 98 ? 24.763 -9.831 36.680 1.00 43.19 98 ILE A CA 1
ATOM 752 C C . ILE A 1 98 ? 24.085 -10.706 37.742 1.00 50.51 98 ILE A C 1
ATOM 753 O O . ILE A 1 98 ? 22.983 -10.403 38.202 1.00 55.19 98 ILE A O 1
ATOM 758 N N . THR A 1 99 ? 24.765 -11.766 38.172 1.00 52.11 99 THR A N 1
ATOM 759 C CA . THR A 1 99 ? 24.178 -12.677 39.149 1.00 47.49 99 THR A CA 1
ATOM 760 C C . THR A 1 99 ? 24.069 -12.029 40.531 1.00 44.93 99 THR A C 1
ATOM 761 O O . THR A 1 99 ? 23.332 -12.503 41.398 1.00 45.54 99 THR A O 1
ATOM 765 N N . ARG A 1 100 ? 24.796 -10.934 40.730 1.00 46.51 100 ARG A N 1
ATOM 766 C CA . ARG A 1 100 ? 24.764 -10.222 42.003 1.00 46.79 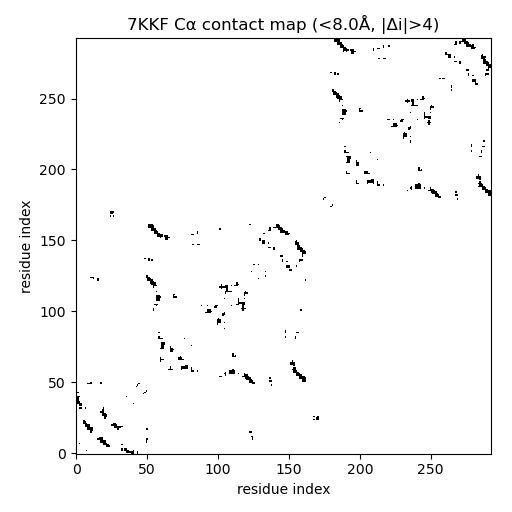100 ARG A CA 1
ATOM 767 C C . ARG A 1 100 ? 23.610 -9.230 42.080 1.00 48.09 100 ARG A C 1
ATOM 768 O O . ARG A 1 100 ? 23.240 -8.795 43.169 1.00 50.61 100 ARG A O 1
ATOM 776 N N . LEU A 1 101 ? 23.068 -8.876 40.915 1.00 51.95 101 LEU A N 1
ATOM 777 C CA . LEU A 1 101 ? 22.069 -7.814 40.775 1.00 51.87 101 LEU A CA 1
ATOM 778 C C . LEU A 1 101 ? 20.987 -7.808 41.855 1.00 52.37 101 LEU A C 1
ATOM 779 O O . LEU A 1 101 ? 20.334 -8.822 42.108 1.00 51.68 101 LEU A O 1
ATOM 784 N N . ASP A 1 102 ? 20.805 -6.650 42.484 1.00 47.34 102 ASP A N 1
ATOM 785 C CA . ASP A 1 102 ? 19.910 -6.515 43.622 1.00 47.36 102 ASP A CA 1
ATOM 786 C C . ASP A 1 102 ? 19.567 -5.042 43.802 1.00 49.01 102 ASP A C 1
ATOM 787 O O . ASP A 1 102 ? 20.405 -4.249 44.232 1.00 46.67 102 ASP A O 1
ATOM 792 N N . ASP A 1 103 ? 18.330 -4.682 43.479 1.00 43.04 103 ASP A N 1
ATOM 793 C CA . ASP A 1 103 ? 17.901 -3.289 43.518 1.00 41.92 103 ASP A CA 1
ATOM 794 C C . ASP A 1 103 ? 17.950 -2.704 44.926 1.00 43.43 103 ASP A C 1
ATOM 795 O O . ASP A 1 103 ? 18.065 -1.491 45.097 1.00 48.37 103 ASP A O 1
ATOM 800 N N . ASP A 1 104 ? 17.861 -3.569 45.932 1.00 47.26 104 ASP A N 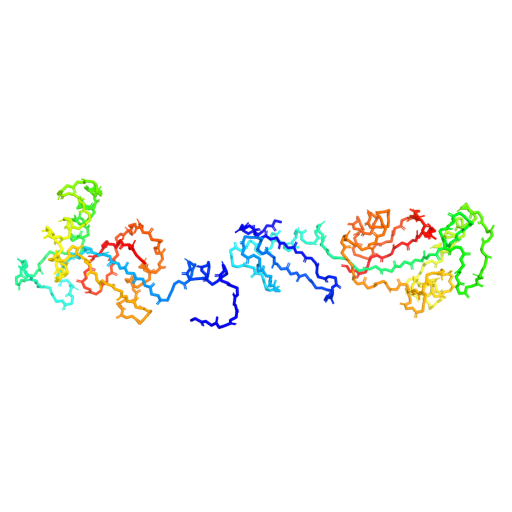1
ATOM 801 C CA . ASP A 1 104 ? 17.886 -3.119 47.320 1.00 47.00 104 ASP A CA 1
ATOM 802 C C . ASP A 1 104 ? 19.298 -3.037 47.910 1.00 48.20 104 ASP A C 1
ATOM 803 O O . ASP A 1 104 ? 19.503 -2.443 48.968 1.00 50.14 104 ASP A O 1
ATOM 808 N N . SER A 1 105 ? 20.272 -3.619 47.222 1.00 43.43 105 SER A N 1
ATOM 809 C CA . SER A 1 105 ? 21.655 -3.555 47.684 1.00 43.83 105 SER A CA 1
ATOM 810 C C . SER A 1 105 ? 22.354 -2.241 47.329 1.00 49.83 105 SER A C 1
ATOM 811 O O . SER A 1 105 ? 22.145 -1.686 46.251 1.00 47.99 105 SER A O 1
ATOM 814 N N . LYS A 1 106 ? 23.187 -1.756 48.244 1.00 42.60 106 LYS A N 1
ATOM 815 C CA . LYS A 1 106 ? 23.968 -0.543 48.025 1.00 44.18 106 LYS A CA 1
ATOM 816 C C . LYS A 1 106 ? 25.147 -0.814 47.093 1.00 41.26 106 LYS A C 1
ATOM 817 O O . LYS A 1 106 ? 25.642 0.094 46.428 1.00 45.85 106 LYS A O 1
ATOM 823 N N . THR A 1 107 ? 25.598 -2.063 47.055 1.00 43.27 107 THR A N 1
ATOM 824 C CA . THR A 1 107 ? 26.778 -2.431 46.274 1.00 38.89 107 THR A CA 1
ATOM 825 C C . THR A 1 107 ? 26.462 -3.340 45.087 1.00 48.15 107 THR A C 1
ATOM 826 O O . THR A 1 107 ? 27.320 -3.569 44.233 1.00 42.86 107 THR A O 1
ATOM 830 N N . ASN A 1 108 ? 25.238 -3.856 45.032 1.00 45.32 108 ASN A N 1
ATOM 831 C CA . ASN A 1 108 ? 24.850 -4.776 43.966 1.00 39.81 108 ASN A CA 1
ATOM 832 C C . ASN A 1 108 ? 23.726 -4.263 43.069 1.00 48.46 108 ASN A C 1
ATOM 833 O O . ASN A 1 108 ? 23.230 -4.997 42.213 1.00 47.03 108 ASN A O 1
ATOM 838 N N . SER A 1 109 ? 23.316 -3.013 43.264 1.00 45.73 109 SER A N 1
ATOM 839 C CA . SER A 1 109 ? 22.322 -2.414 42.380 1.00 42.46 109 SER A CA 1
ATOM 840 C C . SER A 1 109 ? 22.942 -2.270 40.997 1.00 47.27 109 SER A C 1
ATOM 841 O O . SER A 1 109 ? 24.167 -2.233 40.866 1.00 40.17 109 SER A O 1
ATOM 844 N N . PHE A 1 110 ? 22.097 -2.204 39.971 1.00 39.80 110 PHE A N 1
ATOM 845 C CA . PHE A 1 110 ? 22.566 -2.076 38.594 1.00 38.34 110 PHE A CA 1
ATOM 846 C C . PHE A 1 110 ? 23.514 -0.886 38.459 1.00 39.77 110 PHE A C 1
ATOM 847 O O . PHE A 1 110 ? 24.586 -0.999 37.866 1.00 39.36 110 PHE A O 1
ATOM 855 N N . GLU A 1 111 ? 23.097 0.251 39.008 1.00 38.88 111 GLU A N 1
ATOM 856 C CA . GLU A 1 111 ? 23.932 1.446 39.076 1.00 41.89 111 GLU A CA 1
ATOM 857 C C . GLU A 1 111 ? 25.297 1.168 39.706 1.00 38.64 111 GLU A C 1
ATOM 858 O O . GLU A 1 111 ? 26.328 1.578 39.176 1.00 39.72 111 GLU A O 1
ATOM 864 N N . ALA A 1 112 ? 25.295 0.475 40.842 1.00 42.69 112 ALA A N 1
ATOM 865 C CA . ALA A 1 112 ? 26.529 0.200 41.572 1.00 41.16 112 ALA A CA 1
ATOM 866 C C . ALA A 1 112 ? 27.444 -0.740 40.796 1.00 42.19 112 ALA A C 1
ATOM 867 O O . ALA A 1 112 ? 28.659 -0.539 40.755 1.00 36.10 112 ALA A O 1
ATOM 869 N N . LEU A 1 113 ? 26.858 -1.769 40.188 1.00 39.84 113 LEU A N 1
ATOM 870 C CA . LEU A 1 113 ? 27.631 -2.730 39.409 1.00 34.86 113 LEU A CA 1
ATOM 871 C C . LEU A 1 113 ? 28.278 -2.042 38.213 1.00 42.50 113 LEU A C 1
ATOM 872 O O . LEU A 1 113 ? 29.394 -2.378 37.816 1.00 45.74 113 LEU A O 1
ATOM 877 N N . ALA A 1 114 ? 27.557 -1.082 37.641 1.00 42.92 114 ALA A N 1
ATOM 878 C CA . ALA A 1 114 ? 28.071 -0.276 36.544 1.00 45.33 114 ALA A CA 1
ATOM 879 C C . ALA A 1 114 ? 29.257 0.550 37.021 1.00 47.20 114 ALA A C 1
ATOM 880 O O . ALA A 1 114 ? 30.299 0.609 36.372 1.00 53.75 114 ALA A O 1
ATOM 882 N N . LYS A 1 115 ? 29.087 1.185 38.176 1.00 41.53 115 LYS A N 1
ATOM 883 C CA . LYS A 1 115 ? 30.127 2.018 38.764 1.00 48.05 115 LYS A CA 1
ATOM 884 C C . LYS A 1 115 ? 31.351 1.183 39.133 1.00 45.69 115 LYS A C 1
ATOM 885 O O . LYS A 1 115 ? 32.483 1.667 39.074 1.00 50.80 115 LYS A O 1
ATOM 891 N N . GLU A 1 116 ? 31.120 -0.071 39.513 1.00 39.03 116 GLU A N 1
ATOM 892 C CA . GLU A 1 116 ? 32.200 -0.961 39.924 1.00 45.16 116 GLU A CA 1
ATOM 893 C C . GLU A 1 116 ? 33.033 -1.514 38.765 1.00 51.21 116 GLU A C 1
ATOM 894 O O . GLU A 1 116 ? 34.263 -1.560 38.843 1.00 51.63 116 GLU A O 1
ATOM 900 N N . ARG A 1 117 ? 32.365 -1.925 37.690 1.00 47.99 117 ARG A N 1
ATOM 901 C CA . ARG A 1 117 ? 33.028 -2.725 36.664 1.00 46.76 117 ARG A CA 1
ATOM 902 C C . ARG A 1 117 ? 32.930 -2.216 35.217 1.00 53.84 117 ARG A C 1
ATOM 903 O O . ARG A 1 117 ? 33.782 -2.539 34.389 1.00 54.65 117 ARG A O 1
ATOM 911 N N . SER A 1 118 ? 31.913 -1.412 34.911 1.00 53.49 118 SER A N 1
ATOM 912 C CA . SER A 1 118 ? 31.696 -0.961 33.531 1.00 54.20 118 SER A CA 1
ATOM 913 C C . SER A 1 118 ? 32.856 -0.143 32.960 1.00 53.63 118 SER A C 1
ATOM 914 O O . SER A 1 118 ? 33.351 0.788 33.594 1.00 59.56 118 SER A O 1
ATOM 917 N N . ASP A 1 119 ? 33.280 -0.510 31.753 1.00 54.36 119 ASP A N 1
ATOM 918 C CA . ASP A 1 119 ? 34.347 0.198 31.051 1.00 57.09 119 ASP A CA 1
ATOM 919 C C . ASP A 1 119 ? 33.876 1.468 30.342 1.00 51.53 119 ASP A C 1
ATOM 920 O O . ASP A 1 119 ? 34.690 2.246 29.845 1.00 51.18 119 ASP A O 1
ATOM 925 N N . CYS A 1 120 ? 32.565 1.677 30.296 1.00 54.13 120 CYS A N 1
ATOM 926 C CA . CYS A 1 120 ? 32.011 2.868 29.663 1.00 49.83 120 CYS A CA 1
ATOM 927 C C . CYS A 1 120 ? 32.158 4.082 30.574 1.00 51.86 120 CYS A C 1
ATOM 928 O O . CYS A 1 120 ? 32.135 3.954 31.799 1.00 51.66 120 CYS A O 1
ATOM 931 N N . SER A 1 121 ? 32.307 5.259 29.971 1.00 47.60 121 SER A N 1
ATOM 932 C CA . SER A 1 121 ? 32.433 6.509 30.722 1.00 56.56 121 SER A CA 1
ATOM 933 C C . SER A 1 121 ? 31.206 6.794 31.588 1.00 54.00 121 SER A C 1
ATOM 934 O O . SER A 1 121 ? 31.254 7.619 32.501 1.00 54.34 121 SER A O 1
ATOM 937 N N . SER A 1 122 ? 30.111 6.102 31.294 1.00 48.20 122 SER A N 1
ATOM 938 C CA . SER A 1 122 ? 28.860 6.268 32.023 1.00 51.52 122 SER A CA 1
ATOM 939 C C . SER A 1 122 ? 28.903 5.578 33.386 1.00 50.57 122 SER A C 1
ATOM 940 O O . SER A 1 122 ? 27.939 5.642 34.148 1.00 50.36 122 SER A O 1
ATOM 943 N N . TYR A 1 123 ? 30.022 4.922 33.683 1.00 49.61 123 TYR A N 1
ATOM 944 C CA . TYR A 1 123 ? 30.209 4.252 34.965 1.00 50.50 123 TYR A CA 1
ATOM 945 C C . TYR A 1 123 ? 30.028 5.224 36.133 1.00 49.15 123 TYR A C 1
ATOM 946 O O . TYR A 1 123 ? 29.501 4.855 37.179 1.00 54.60 123 TYR A O 1
ATOM 955 N N . LYS A 1 124 ? 30.468 6.465 35.949 1.00 51.04 124 LYS A N 1
ATOM 956 C CA . LYS A 1 124 ? 30.399 7.465 37.009 1.00 53.33 124 LYS A CA 1
ATOM 957 C C . LYS A 1 124 ? 28.987 8.019 37.160 1.00 51.86 124 LYS A C 1
ATOM 958 O O . LYS A 1 124 ? 28.711 8.772 38.090 1.00 54.20 124 LYS A O 1
ATOM 964 N N . ARG A 1 125 ? 28.098 7.650 36.243 1.00 50.82 125 ARG A N 1
ATOM 965 C CA . ARG A 1 125 ? 26.720 8.116 36.308 1.00 46.33 125 ARG A CA 1
ATOM 966 C C . ARG A 1 125 ? 25.769 6.953 36.559 1.00 45.13 125 ARG A C 1
ATOM 967 O O . ARG A 1 125 ? 24.567 7.059 36.318 1.00 48.84 125 ARG A O 1
ATOM 975 N N . GLY A 1 126 ? 26.317 5.846 37.047 1.00 44.41 126 GLY A N 1
ATOM 976 C CA . GLY A 1 126 ? 25.535 4.648 37.289 1.00 46.95 126 GLY A CA 1
ATOM 977 C C . GLY A 1 126 ? 25.108 3.972 36.001 1.00 45.01 126 GLY A C 1
ATOM 978 O O . GLY A 1 126 ? 24.105 3.261 35.962 1.00 44.00 126 GLY A O 1
ATOM 979 N N . GLY A 1 127 ? 25.878 4.199 34.943 1.00 41.38 127 GLY A N 1
ATOM 980 C CA . GLY A 1 127 ? 25.619 3.574 33.659 1.00 46.90 127 GLY A CA 1
ATOM 981 C C . GLY A 1 127 ? 24.495 4.254 32.903 1.00 43.59 127 GLY A C 1
ATOM 982 O O . GLY A 1 127 ? 24.026 3.745 31.888 1.00 42.67 127 GLY A O 1
ATOM 983 N N . ASP A 1 128 ? 24.080 5.419 33.387 1.00 47.11 128 ASP A N 1
ATOM 984 C CA . ASP A 1 128 ? 22.970 6.145 32.783 1.00 43.46 128 ASP A CA 1
ATOM 985 C C . ASP A 1 128 ? 23.386 6.782 31.463 1.00 45.99 128 ASP A C 1
ATOM 986 O O . ASP A 1 128 ? 24.210 7.696 31.436 1.00 45.33 128 ASP A O 1
ATOM 991 N N . LEU A 1 129 ? 22.811 6.290 30.370 1.00 42.96 129 LEU A N 1
ATOM 992 C CA . LEU A 1 129 ? 23.057 6.849 29.041 1.00 43.31 129 LEU A CA 1
ATOM 993 C C . LEU A 1 129 ? 22.083 7.970 28.706 1.00 43.72 129 LEU A C 1
ATOM 994 O O . LEU A 1 129 ? 22.216 8.632 27.676 1.00 48.20 129 LEU A O 1
ATOM 999 N N . GLY A 1 130 ? 21.103 8.182 29.579 1.00 45.04 130 GLY A N 1
ATOM 1000 C CA . GLY A 1 130 ? 20.055 9.153 29.324 1.00 42.80 130 GLY A CA 1
ATOM 1001 C C . GLY A 1 130 ? 19.172 8.716 28.171 1.00 45.64 130 GLY A C 1
ATOM 1002 O O . GLY A 1 130 ? 19.298 7.595 27.676 1.00 44.80 130 GLY A O 1
ATOM 1003 N N . TRP A 1 131 ? 18.272 9.595 27.746 1.00 42.10 131 TRP A N 1
ATOM 1004 C CA . TRP A 1 131 ? 17.361 9.278 26.651 1.00 42.20 131 TRP A CA 1
ATOM 1005 C C . TRP A 1 131 ? 18.103 9.169 25.320 1.00 40.05 131 TRP A C 1
ATOM 1006 O O . TRP A 1 131 ? 19.094 9.868 25.103 1.00 36.75 131 TRP A O 1
ATOM 1017 N N . PHE A 1 132 ? 17.628 8.302 24.429 1.00 40.15 132 PHE A N 1
ATOM 1018 C CA . PHE A 1 132 ? 18.170 8.251 23.071 1.00 47.50 132 PHE A CA 1
ATOM 1019 C C . PHE A 1 132 ? 17.178 7.727 22.035 1.00 41.19 132 PHE A C 1
ATOM 1020 O O . PHE A 1 132 ? 16.215 7.043 22.380 1.00 39.49 132 PHE A O 1
ATOM 1028 N N . GLY A 1 133 ? 17.414 8.052 20.766 1.00 51.53 133 GLY A N 1
ATOM 1029 C CA . GLY A 1 133 ? 16.527 7.621 19.701 1.00 39.96 133 GLY A CA 1
ATOM 1030 C C . GLY A 1 133 ? 17.213 6.595 18.815 1.00 47.14 133 GLY A C 1
ATOM 1031 O O . GLY A 1 133 ? 18.212 5.997 19.216 1.00 46.79 133 GLY A O 1
ATOM 1032 N N . ARG A 1 134 ? 16.682 6.392 17.614 1.00 47.32 134 ARG A N 1
ATOM 1033 C CA . ARG A 1 134 ? 17.154 5.308 16.756 1.00 47.46 134 ARG A CA 1
ATOM 1034 C C . ARG A 1 134 ? 18.386 5.614 15.895 1.00 47.60 134 ARG A C 1
ATOM 1035 O O . ARG A 1 134 ? 18.991 4.711 15.319 1.00 48.10 134 ARG A O 1
ATOM 1043 N N . GLY A 1 135 ? 18.741 6.888 15.779 1.00 46.60 135 GLY A N 1
ATOM 1044 C CA . GLY A 1 135 ? 19.934 7.271 15.046 1.00 55.44 135 GLY A CA 1
ATOM 1045 C C . GLY A 1 135 ? 21.173 7.507 15.887 1.00 63.35 135 GLY A C 1
ATOM 1046 O O . GLY A 1 135 ? 22.036 8.291 15.502 1.00 62.72 135 GLY A O 1
ATOM 1047 N N . GLU A 1 136 ? 21.286 6.826 17.022 1.00 58.46 136 GLU A N 1
ATOM 1048 C CA . GLU A 1 136 ? 22.337 7.175 17.972 1.00 52.69 136 GLU A CA 1
ATOM 1049 C C . GLU A 1 136 ? 23.249 6.039 18.436 1.00 55.05 136 GLU A C 1
ATOM 1050 O O . GLU A 1 136 ? 24.474 6.181 18.418 1.00 52.49 136 GLU A O 1
ATOM 1056 N N . MET A 1 137 ? 22.667 4.921 18.844 1.00 50.16 137 MET A N 1
ATOM 1057 C CA . MET A 1 137 ? 23.482 3.837 19.371 1.00 43.81 137 MET A CA 1
ATOM 1058 C C . MET A 1 137 ? 23.861 2.838 18.298 1.00 54.90 137 MET A C 1
ATOM 1059 O O . MET A 1 137 ? 23.338 2.875 17.187 1.00 56.60 137 MET A O 1
ATOM 1064 N N .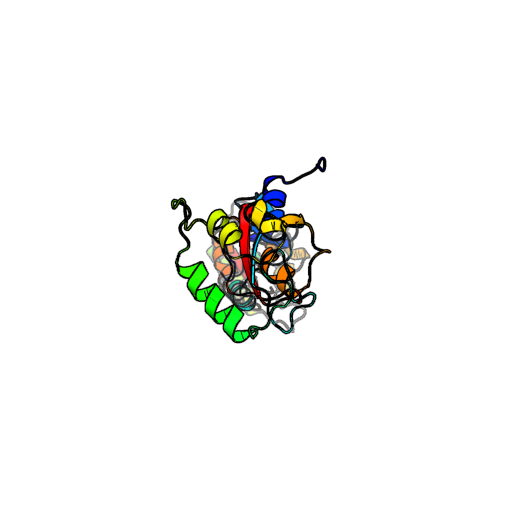 GLN A 1 138 ? 24.782 1.944 18.645 1.00 57.65 138 GLN A N 1
ATOM 1065 C CA . GLN A 1 138 ? 25.142 0.835 17.781 1.00 52.26 138 GLN A CA 1
ATOM 1066 C C . GLN A 1 138 ? 23.941 -0.076 17.557 1.00 52.43 138 GLN A C 1
ATOM 1067 O O . GLN A 1 138 ? 23.174 -0.327 18.487 1.00 56.29 138 GLN A O 1
ATOM 1073 N N . PRO A 1 139 ? 23.773 -0.561 16.314 1.00 50.60 139 PRO A N 1
ATOM 1074 C CA . PRO A 1 139 ? 22.585 -1.310 15.884 1.00 48.28 139 PRO A CA 1
ATOM 1075 C C . PRO A 1 139 ? 22.270 -2.490 16.794 1.00 49.08 139 PRO A C 1
ATOM 1076 O O . PRO A 1 139 ? 21.108 -2.734 17.111 1.00 53.50 139 PRO A O 1
ATOM 1080 N N . SER A 1 140 ? 23.306 -3.213 17.204 1.00 48.25 140 SER A N 1
ATOM 1081 C CA . SER A 1 140 ? 23.134 -4.355 18.092 1.00 50.92 140 SER A CA 1
ATOM 1082 C C . SER A 1 140 ? 22.595 -3.932 19.458 1.00 52.70 140 SER A C 1
ATOM 1083 O O . SER A 1 140 ? 21.746 -4.610 20.035 1.00 50.55 140 SER A O 1
ATOM 1086 N N . PHE A 1 141 ? 23.093 -2.807 19.963 1.00 51.78 141 PHE A N 1
ATOM 1087 C CA . PHE A 1 141 ? 22.665 -2.297 21.260 1.00 48.98 141 PHE A CA 1
ATOM 1088 C C . PHE A 1 141 ? 21.225 -1.799 21.177 1.00 55.54 141 PHE A C 1
ATOM 1089 O O . PHE A 1 141 ? 20.387 -2.157 22.005 1.00 53.87 141 PHE A O 1
ATOM 1097 N N . GLU A 1 142 ? 20.957 -0.967 20.172 1.00 48.93 142 GLU A N 1
ATOM 1098 C CA . GLU A 1 142 ? 19.627 -0.406 19.929 1.00 50.25 142 GLU A CA 1
ATOM 1099 C C . GLU A 1 142 ? 18.540 -1.463 19.814 1.00 50.70 142 GLU A C 1
ATOM 1100 O O . GLU A 1 142 ? 17.462 -1.326 20.393 1.00 48.86 142 GLU A O 1
ATOM 1106 N N . ASP A 1 143 ? 18.834 -2.521 19.066 1.00 49.45 143 ASP A N 1
ATOM 1107 C CA . ASP A 1 143 ? 17.843 -3.555 18.782 1.00 53.88 143 ASP A CA 1
ATOM 1108 C C . ASP A 1 143 ? 17.471 -4.346 20.025 1.00 51.57 143 ASP A C 1
ATOM 1109 O O . ASP A 1 143 ? 16.423 -4.993 20.063 1.00 60.72 143 ASP A O 1
ATOM 1114 N N . ALA A 1 144 ? 18.323 -4.286 21.044 1.00 55.00 144 ALA A N 1
ATOM 1115 C CA . ALA A 1 144 ? 18.010 -4.911 22.321 1.00 50.35 144 ALA A CA 1
ATOM 1116 C C . ALA A 1 144 ? 17.304 -3.917 23.237 1.00 49.50 144 ALA A C 1
ATOM 1117 O O . ALA A 1 144 ? 16.373 -4.280 23.956 1.00 52.13 144 ALA A O 1
ATOM 1119 N N . ALA A 1 145 ? 17.753 -2.666 23.211 1.00 42.27 145 ALA A N 1
ATOM 1120 C CA . ALA A 1 145 ? 17.179 -1.634 24.069 1.00 49.51 145 ALA A CA 1
ATOM 1121 C C . ALA A 1 145 ? 15.709 -1.369 23.755 1.00 50.93 145 ALA A C 1
ATOM 1122 O O . ALA A 1 145 ? 14.884 -1.275 24.663 1.00 47.60 145 ALA A O 1
ATOM 1124 N N . PHE A 1 146 ? 15.385 -1.260 22.468 1.00 49.16 146 PHE A N 1
ATOM 1125 C CA . PHE A 1 146 ? 14.014 -0.963 22.057 1.00 45.25 146 PHE A CA 1
ATOM 1126 C C . PHE A 1 146 ? 13.063 -2.154 22.136 1.00 48.60 146 PHE A C 1
ATOM 1127 O O . PHE A 1 146 ? 11.844 -1.990 22.052 1.00 47.43 146 PHE A O 1
ATOM 1135 N N . GLN A 1 147 ? 13.617 -3.351 22.295 1.00 48.36 147 GLN A N 1
ATOM 1136 C CA . GLN A 1 147 ? 12.804 -4.544 22.474 1.00 52.49 147 GLN A CA 1
ATOM 1137 C C . GLN A 1 147 ? 12.473 -4.759 23.959 1.00 55.10 147 GLN A C 1
ATOM 1138 O O . GLN A 1 147 ? 11.638 -5.595 24.305 1.00 59.29 147 GLN A O 1
ATOM 1144 N N . LEU A 1 148 ? 13.115 -3.987 24.833 1.00 55.87 148 LEU A N 1
ATOM 1145 C CA . LEU A 1 148 ? 12.936 -4.143 26.281 1.00 49.86 148 LEU A CA 1
ATOM 1146 C C . LEU A 1 148 ? 11.740 -3.342 26.788 1.00 52.54 148 LEU A C 1
ATOM 1147 O O . LEU A 1 148 ? 11.402 -2.295 26.238 1.00 55.76 148 LEU A O 1
ATOM 1152 N N . LYS A 1 149 ? 11.106 -3.844 27.843 1.00 52.15 149 LYS A N 1
ATOM 1153 C CA . LYS A 1 149 ? 10.079 -3.088 28.550 1.00 56.10 149 LYS A CA 1
ATOM 1154 C C . LYS A 1 149 ? 10.715 -2.231 29.633 1.00 55.37 149 LYS A C 1
ATOM 1155 O O . LYS A 1 149 ? 11.865 -2.457 30.012 1.00 51.77 149 LYS A O 1
ATOM 1161 N N . VAL A 1 150 ? 9.976 -1.242 30.127 1.00 53.57 150 VAL A N 1
ATOM 1162 C CA . VAL A 1 150 ? 10.509 -0.370 31.165 1.00 51.23 150 VAL A CA 1
ATOM 1163 C C . VAL A 1 150 ? 10.714 -1.154 32.458 1.00 52.08 150 VAL A C 1
ATOM 1164 O O . VAL A 1 150 ? 9.772 -1.726 33.004 1.00 63.08 150 VAL A O 1
ATOM 1168 N N . GLY A 1 151 ? 11.954 -1.173 32.937 1.00 48.10 151 GLY A N 1
ATOM 1169 C CA . GLY A 1 151 ? 12.297 -1.876 34.160 1.00 51.57 151 GLY A CA 1
ATOM 1170 C C . GLY A 1 151 ? 12.916 -3.236 33.897 1.00 51.92 151 GLY A C 1
ATOM 1171 O O . GLY A 1 151 ? 13.302 -3.944 34.825 1.00 52.75 151 GLY A O 1
ATOM 1172 N N . GLU A 1 152 ? 13.010 -3.606 32.623 1.00 49.05 152 GLU A N 1
ATOM 1173 C CA . GLU A 1 152 ? 13.478 -4.936 32.242 1.00 50.38 152 GLU A CA 1
ATOM 1174 C C . GLU A 1 152 ? 14.976 -4.934 31.942 1.00 46.81 152 GLU A C 1
ATOM 1175 O O . GLU A 1 152 ? 15.514 -3.960 31.413 1.00 45.09 152 GLU A O 1
ATOM 1181 N N . VAL A 1 153 ? 15.646 -6.029 32.289 1.00 49.24 153 VAL A N 1
ATOM 1182 C CA . VAL A 1 153 ? 17.078 -6.172 32.046 1.00 47.21 153 VAL A CA 1
ATOM 1183 C C . VAL A 1 153 ? 17.324 -7.142 30.892 1.00 48.29 153 VAL A C 1
ATOM 1184 O O . VAL A 1 153 ? 16.705 -8.201 30.817 1.00 52.04 153 VAL A O 1
ATOM 1188 N N . SER A 1 154 ? 18.231 -6.774 29.993 1.00 46.06 154 SER A N 1
ATOM 1189 C CA . SER A 1 154 ? 18.517 -7.601 28.827 1.00 49.78 154 SER A CA 1
ATOM 1190 C C . SER A 1 154 ? 19.463 -8.742 29.184 1.00 56.57 154 SER A C 1
ATOM 1191 O O . SER A 1 154 ? 20.019 -8.783 30.279 1.00 58.75 154 SER A O 1
ATOM 1194 N N . ASP A 1 155 ? 19.638 -9.667 28.244 1.00 55.72 155 ASP A N 1
ATOM 1195 C CA . ASP A 1 155 ? 20.712 -10.648 28.322 1.00 58.97 155 ASP A CA 1
ATOM 1196 C C . ASP A 1 155 ? 21.944 -10.045 27.654 1.00 56.44 155 ASP A C 1
ATOM 1197 O O . ASP A 1 155 ? 21.910 -8.889 27.229 1.00 58.23 155 ASP A O 1
ATOM 1202 N N . ILE A 1 156 ? 23.028 -10.812 27.575 1.00 58.82 156 ILE A N 1
ATOM 1203 C CA . ILE A 1 156 ? 24.287 -10.291 27.053 1.00 55.68 156 ILE A CA 1
ATOM 1204 C C . ILE A 1 156 ? 24.127 -9.813 25.613 1.00 61.39 156 ILE A C 1
ATOM 1205 O O . ILE A 1 156 ? 23.588 -10.522 24.762 1.00 62.14 156 ILE A O 1
ATOM 1210 N N . VAL A 1 157 ? 24.593 -8.598 25.352 1.00 61.08 157 VAL A N 1
ATOM 1211 C CA . VAL A 1 157 ? 24.494 -8.023 24.023 1.00 51.32 157 VAL A CA 1
ATOM 1212 C C . VAL A 1 157 ? 25.883 -7.695 23.510 1.00 56.76 157 VAL A C 1
ATOM 1213 O O . VAL A 1 157 ? 26.633 -6.953 24.145 1.00 51.27 157 VAL A O 1
ATOM 1217 N N . GLU A 1 158 ? 26.227 -8.251 22.354 1.00 56.10 158 GLU A N 1
ATOM 1218 C CA . GLU A 1 158 ? 27.540 -8.024 21.773 1.00 51.46 158 GLU A CA 1
ATOM 1219 C C . GLU A 1 158 ? 27.493 -6.873 20.773 1.00 51.71 158 GLU A C 1
ATOM 1220 O O . GLU A 1 158 ? 26.591 -6.796 19.942 1.00 55.83 158 GLU A O 1
ATOM 1226 N N . SER A 1 159 ? 28.475 -5.984 20.863 1.00 47.68 159 SER A N 1
ATOM 1227 C CA . SER A 1 159 ? 28.583 -4.864 19.940 1.00 53.02 159 SER A CA 1
ATOM 1228 C C . SER A 1 159 ? 30.043 -4.696 19.550 1.00 58.01 159 SER A C 1
ATOM 1229 O O . SER A 1 159 ? 30.877 -5.544 19.867 1.00 62.68 159 SER A O 1
ATOM 1232 N N . GLY A 1 160 ? 30.351 -3.602 18.861 1.00 62.16 160 GLY A N 1
ATOM 1233 C CA . GLY A 1 160 ? 31.723 -3.325 18.485 1.00 60.73 160 GLY A CA 1
ATOM 1234 C C . GLY A 1 160 ? 32.534 -2.797 19.651 1.00 67.02 160 GLY A C 1
ATOM 1235 O O . GLY A 1 160 ? 33.752 -2.972 19.702 1.00 72.05 160 GLY A O 1
ATOM 1236 N N . SER A 1 161 ? 31.852 -2.155 20.592 1.00 65.68 161 SER A N 1
ATOM 1237 C CA . SER A 1 161 ? 32.510 -1.570 21.752 1.00 67.10 161 SER A CA 1
ATOM 1238 C C . SER A 1 161 ? 32.934 -2.637 22.760 1.00 62.36 161 SER A C 1
ATOM 1239 O O . SER A 1 161 ? 33.953 -2.502 23.438 1.00 67.29 161 SER A O 1
ATOM 1242 N N . GLY A 1 162 ? 32.137 -3.697 22.851 1.00 57.38 162 GLY A N 1
ATOM 1243 C CA . GLY A 1 162 ? 32.403 -4.789 23.771 1.00 51.25 162 GLY A CA 1
ATOM 1244 C C . GLY A 1 162 ? 31.167 -5.642 23.985 1.00 58.15 162 GLY A C 1
ATOM 1245 O O . GLY A 1 162 ? 30.428 -5.926 23.044 1.00 59.35 162 GLY A O 1
ATOM 1246 N N . VAL A 1 163 ? 30.933 -6.047 25.230 1.00 50.73 163 VAL A N 1
ATOM 1247 C CA . VAL A 1 163 ? 29.669 -6.682 25.598 1.00 52.34 163 VAL A CA 1
ATOM 1248 C C . VAL A 1 163 ? 28.900 -5.836 26.611 1.00 53.81 163 VAL A C 1
ATOM 1249 O O . VAL A 1 163 ? 29.499 -5.154 27.444 1.00 56.56 163 VAL A O 1
ATOM 1253 N N . HIS A 1 164 ? 27.574 -5.879 26.534 1.00 55.24 164 HIS A N 1
ATOM 1254 C CA . HIS A 1 164 ? 26.752 -5.053 27.406 1.00 46.83 164 HIS A CA 1
ATOM 1255 C C . HIS A 1 164 ? 25.682 -5.882 28.098 1.00 50.97 164 HIS A C 1
ATOM 1256 O O . HIS A 1 164 ? 25.311 -6.957 27.628 1.00 50.44 164 HIS A O 1
ATOM 1263 N N . VAL A 1 165 ? 25.197 -5.370 29.222 1.00 51.62 165 VAL A N 1
ATOM 1264 C CA . VAL A 1 165 ? 23.909 -5.766 29.762 1.00 44.51 165 VAL A CA 1
ATOM 1265 C C . VAL A 1 165 ? 23.129 -4.470 29.932 1.00 42.54 165 VAL A C 1
ATOM 1266 O O . VAL A 1 165 ? 23.669 -3.488 30.438 1.00 49.13 165 VAL A O 1
ATOM 1270 N N . ILE A 1 166 ? 21.868 -4.458 29.514 1.00 45.22 166 ILE A N 1
ATOM 1271 C CA . ILE A 1 166 ? 21.114 -3.215 29.470 1.00 44.58 166 ILE A CA 1
ATOM 1272 C C . ILE A 1 166 ? 19.913 -3.246 30.402 1.00 44.63 166 ILE A C 1
ATOM 1273 O O . ILE A 1 166 ? 19.232 -4.263 30.520 1.00 48.27 166 ILE A O 1
ATOM 1278 N N . LYS A 1 167 ? 19.657 -2.127 31.071 1.00 40.95 167 LYS A N 1
ATOM 1279 C CA . LYS A 1 167 ? 18.415 -1.955 31.816 1.00 45.53 167 LYS A CA 1
ATOM 1280 C C . LYS A 1 167 ? 17.663 -0.758 31.268 1.00 40.44 167 LYS A C 1
ATOM 1281 O O . LYS A 1 167 ? 18.208 0.338 31.206 1.00 38.65 167 LYS A O 1
ATOM 1287 N N . ARG A 1 168 ? 16.410 -0.968 30.878 1.00 36.67 168 ARG A N 1
ATOM 1288 C CA . ARG A 1 168 ? 15.575 0.141 30.429 1.00 47.88 168 ARG A CA 1
ATOM 1289 C C . ARG A 1 168 ? 14.778 0.717 31.589 1.00 47.05 168 ARG A C 1
ATOM 1290 O O . ARG A 1 168 ? 14.000 0.009 32.228 1.00 46.96 168 ARG A O 1
ATOM 1298 N N . VAL A 1 169 ? 14.976 2.002 31.861 1.00 42.86 169 VAL A N 1
ATOM 1299 C CA . VAL A 1 169 ? 14.310 2.646 32.984 1.00 47.44 169 VAL A CA 1
ATOM 1300 C C . VAL A 1 169 ? 13.320 3.706 32.511 1.00 45.73 169 VAL A C 1
ATOM 1301 O O . VAL A 1 169 ? 12.679 4.378 33.318 1.00 50.13 169 VAL A O 1
ATOM 1305 N N . GLY A 1 170 ? 13.202 3.851 31.196 1.00 49.49 170 GLY A N 1
ATOM 1306 C CA . GLY A 1 170 ? 12.292 4.820 30.614 1.00 47.87 170 GLY A CA 1
ATOM 1307 C C . GLY A 1 170 ? 11.945 4.508 29.173 1.00 44.62 170 GLY A C 1
ATOM 1308 O O . GLY A 1 170 ? 10.868 4.853 28.697 1.00 44.49 170 GLY A O 1
ATOM 1309 N N . GLU B 1 40 ? 2.394 39.936 6.039 1.00 93.16 40 GLU B N 1
ATOM 1310 C CA . GLU B 1 40 ? 3.667 39.729 5.363 1.00 91.49 40 GLU B CA 1
ATOM 1311 C C . GLU B 1 40 ? 4.825 39.660 6.370 1.00 93.40 40 GLU B C 1
ATOM 1312 O O . GLU B 1 40 ? 5.758 40.465 6.288 1.00 97.97 40 GLU B O 1
ATOM 1318 N N . PRO B 1 41 ? 4.771 38.712 7.326 1.00 94.43 41 PRO B N 1
ATOM 1319 C CA . PRO B 1 41 ? 5.878 38.810 8.294 1.00 92.05 41 PRO B CA 1
ATOM 1320 C C . PRO B 1 41 ? 7.197 38.357 7.697 1.00 93.24 41 PRO B C 1
ATOM 1321 O O . PRO B 1 41 ? 7.239 37.354 6.967 1.00 94.42 41 PRO B O 1
ATOM 1325 N N . GLU B 1 42 ? 8.264 39.083 8.015 1.00 101.39 42 GLU B N 1
ATOM 1326 C CA . GLU B 1 42 ? 9.613 38.751 7.559 1.00 100.24 42 GLU B CA 1
ATOM 1327 C C . GLU B 1 42 ? 10.216 37.477 8.146 1.00 95.08 42 GLU B C 1
ATOM 1328 O O . GLU B 1 42 ? 11.434 37.365 8.237 1.00 93.33 42 GLU B O 1
ATOM 1334 N N . GLY B 1 43 ? 9.381 36.523 8.539 1.00 93.76 43 GLY B N 1
ATOM 1335 C CA . GLY B 1 43 ? 9.888 35.248 9.000 1.00 87.37 43 GLY B CA 1
ATOM 1336 C C . GLY B 1 43 ? 10.250 34.499 7.730 1.00 89.48 43 GLY B C 1
ATOM 1337 O O . GLY B 1 43 ? 11.245 34.827 7.089 1.00 84.12 43 GLY B O 1
ATOM 1338 N N . THR B 1 44 ? 9.472 33.499 7.329 1.00 87.08 44 THR B N 1
ATOM 1339 C CA . THR B 1 44 ? 8.355 32.910 8.067 1.00 77.70 44 THR B CA 1
ATOM 1340 C C . THR B 1 44 ? 8.187 31.617 7.298 1.00 66.46 44 THR B C 1
ATOM 1341 O O . THR B 1 44 ? 8.362 31.605 6.076 1.00 72.15 44 THR B O 1
ATOM 1345 N N . ASN B 1 45 ? 7.826 30.528 7.960 1.00 56.53 45 ASN B N 1
ATOM 1346 C CA . ASN B 1 45 ? 7.434 29.376 7.164 1.00 62.56 45 ASN B CA 1
ATOM 1347 C C . ASN B 1 45 ? 6.137 29.540 6.379 1.00 59.62 45 ASN B C 1
ATOM 1348 O O . ASN B 1 45 ? 5.024 29.356 6.870 1.00 59.13 45 ASN B O 1
ATOM 1353 N N . LYS B 1 46 ? 6.375 29.912 5.122 1.00 63.01 46 LYS B N 1
ATOM 1354 C CA . LYS B 1 46 ? 5.396 30.284 4.106 1.00 61.91 46 LYS B CA 1
ATOM 1355 C C . LYS B 1 46 ? 4.406 29.152 3.933 1.00 61.09 46 LYS B C 1
ATOM 1356 O O . LYS B 1 46 ? 3.191 29.359 3.983 1.00 63.64 46 LYS B O 1
ATOM 1362 N N . ASP B 1 47 ? 4.937 27.950 3.705 1.00 56.03 47 ASP B N 1
ATOM 1363 C CA . ASP B 1 47 ? 4.059 26.841 3.397 1.00 59.07 47 ASP B CA 1
ATOM 1364 C C . ASP B 1 47 ? 3.294 26.287 4.595 1.00 63.63 47 ASP B C 1
ATOM 1365 O O . ASP B 1 47 ? 2.387 25.471 4.440 1.00 65.77 47 ASP B O 1
ATOM 1370 N N . GLN B 1 48 ? 3.629 26.780 5.784 1.00 57.78 48 GLN B N 1
ATOM 1371 C CA . GLN B 1 48 ? 2.878 26.513 7.008 1.00 56.72 48 GLN B CA 1
ATOM 1372 C C . GLN B 1 48 ? 1.765 27.506 7.332 1.00 54.13 48 GLN B C 1
ATOM 1373 O O . GLN B 1 48 ? 0.752 27.160 7.942 1.00 53.57 48 GLN B O 1
ATOM 1379 N N . LEU B 1 49 ? 1.944 28.743 6.881 1.00 53.51 49 LEU B N 1
ATOM 1380 C CA . LEU B 1 49 ? 0.926 29.760 7.073 1.00 60.14 49 LEU B CA 1
ATOM 1381 C C . LEU B 1 49 ? -0.199 29.496 6.094 1.00 59.19 49 LEU B C 1
ATOM 1382 O O . LEU B 1 49 ? -1.372 29.578 6.449 1.00 60.37 49 LEU B O 1
ATOM 1387 N N . HIS B 1 50 ? 0.168 29.184 4.856 1.00 57.68 50 HIS B N 1
ATOM 1388 C CA . HIS B 1 50 ? -0.816 28.886 3.816 1.00 55.45 50 HIS B CA 1
ATOM 1389 C C . HIS B 1 50 ? -1.705 27.727 4.280 1.00 60.02 50 HIS B C 1
ATOM 1390 O O . HIS B 1 50 ? -2.921 27.801 4.161 1.00 63.43 50 HIS B O 1
ATOM 1397 N N . LYS B 1 51 ? -1.105 26.669 4.822 1.00 58.55 51 LYS B N 1
ATOM 1398 C CA . LYS B 1 51 ? -1.909 25.554 5.345 1.00 60.32 51 LYS B CA 1
ATOM 1399 C C . LYS B 1 51 ? -2.406 25.756 6.797 1.00 64.09 51 LYS B C 1
ATOM 1400 O O . LYS B 1 51 ? -3.079 24.899 7.370 1.00 72.66 51 LYS B O 1
ATOM 1406 N N . HIS B 1 52 ? -2.210 26.952 7.349 1.00 59.39 52 HIS B N 1
ATOM 1407 C CA . HIS B 1 52 ? -2.909 27.331 8.584 1.00 59.79 52 HIS B CA 1
ATOM 1408 C C . HIS B 1 52 ? -4.172 28.130 8.247 1.00 55.30 52 HIS B C 1
ATOM 1409 O O . HIS B 1 52 ? -5.215 27.970 8.877 1.00 56.48 52 HIS B O 1
ATOM 1416 N N . LEU B 1 53 ? -4.050 28.983 7.238 1.00 55.50 53 LEU B N 1
ATOM 1417 C CA . LEU B 1 53 ? -5.167 29.812 6.768 1.00 62.97 53 LEU B CA 1
ATOM 1418 C C . LEU B 1 53 ? -6.150 28.925 6.015 1.00 63.13 53 LEU B C 1
ATOM 1419 O O . LEU B 1 53 ? -7.343 29.208 5.936 1.00 66.00 53 LEU B O 1
ATOM 1424 N N . ARG B 1 54 ? -5.616 27.839 5.473 1.00 60.44 54 ARG B N 1
ATOM 1425 C CA . ARG B 1 54 ? -6.400 26.830 4.770 1.00 59.30 54 ARG B CA 1
ATOM 1426 C C . ARG B 1 54 ? -7.288 26.090 5.758 1.00 62.98 54 ARG B C 1
ATOM 1427 O O . ARG B 1 54 ? -8.422 25.733 5.443 1.00 67.15 54 ARG B O 1
ATOM 1435 N N . ASP B 1 55 ? -6.781 25.895 6.973 1.00 60.92 55 ASP B N 1
ATOM 1436 C CA . ASP B 1 55 ? -7.496 25.092 7.943 1.00 64.13 55 ASP B CA 1
ATOM 1437 C C . ASP B 1 55 ? -8.251 25.988 8.906 1.00 61.32 55 ASP B C 1
ATOM 1438 O O . ASP B 1 55 ? -9.260 25.584 9.482 1.00 60.45 55 ASP B O 1
ATOM 1443 N N . HIS B 1 56 ? -7.759 27.207 9.087 1.00 56.77 56 HIS B N 1
ATOM 1444 C CA . HIS B 1 56 ? -8.431 28.154 9.959 1.00 56.15 56 HIS B CA 1
ATOM 1445 C C . HIS B 1 56 ? -8.476 29.555 9.369 1.00 62.75 56 HIS B C 1
ATOM 1446 O O . HIS B 1 56 ? -7.744 30.435 9.832 1.00 57.20 56 HIS B O 1
ATOM 1453 N N . PRO B 1 57 ? -9.307 29.768 8.337 1.00 59.14 57 PRO B N 1
ATOM 1454 C CA . PRO B 1 57 ? -9.277 31.072 7.666 1.00 59.88 57 PRO B CA 1
ATOM 1455 C C . PRO B 1 57 ? -9.771 32.179 8.593 1.00 60.00 57 PRO B C 1
ATOM 1456 O O . PRO B 1 57 ? -10.523 31.896 9.526 1.00 52.27 57 PRO B O 1
ATOM 1460 N N . VAL B 1 58 ? -9.357 33.417 8.352 1.00 58.37 58 VAL B N 1
ATOM 1461 C CA . VAL B 1 58 ? -9.845 34.541 9.145 1.00 61.88 58 VAL B CA 1
ATOM 1462 C C . VAL B 1 58 ? -10.879 35.346 8.372 1.00 64.00 58 VAL B C 1
ATOM 1463 O O . VAL B 1 58 ? -11.619 36.153 8.933 1.00 65.47 58 VAL B O 1
ATOM 1467 N N . ARG B 1 59 ? -10.910 35.101 7.071 1.00 62.97 59 ARG B N 1
ATOM 1468 C CA . ARG B 1 59 ? -11.898 35.668 6.170 1.00 63.21 59 ARG B CA 1
ATOM 1469 C C . ARG B 1 59 ? -12.381 34.619 5.172 1.00 69.40 59 ARG B C 1
ATOM 1470 O O . ARG B 1 59 ? -11.617 33.737 4.774 1.00 68.33 59 ARG B O 1
ATOM 1478 N N . VAL B 1 60 ? -13.651 34.697 4.783 1.00 66.34 60 VAL B N 1
ATOM 1479 C CA . VAL B 1 60 ? -14.156 33.850 3.705 1.00 61.07 60 VAL B CA 1
ATOM 1480 C C . VAL B 1 60 ? -14.976 34.706 2.752 1.00 58.89 60 VAL B C 1
ATOM 1481 O O . VAL B 1 60 ? -15.449 35.773 3.129 1.00 60.76 60 VAL B O 1
ATOM 1485 N N . ARG B 1 61 ? -15.142 34.267 1.513 1.00 53.27 61 ARG B N 1
ATOM 1486 C CA . ARG B 1 61 ? -16.007 35.034 0.636 1.00 54.91 61 ARG B CA 1
ATOM 1487 C C . ARG B 1 61 ? -17.072 34.041 0.198 1.00 53.33 61 ARG B C 1
ATOM 1488 O O . ARG B 1 61 ? -16.749 32.932 -0.238 1.00 54.22 61 ARG B O 1
ATOM 1496 N N . CYS B 1 62 ? -18.339 34.405 0.321 1.00 53.92 62 CYS B N 1
ATOM 1497 C CA . CYS B 1 62 ? -19.402 33.439 0.071 1.00 49.17 62 CYS B CA 1
ATOM 1498 C C . CYS B 1 62 ? -20.511 33.966 -0.826 1.00 51.48 62 CYS B C 1
ATOM 1499 O O . CYS B 1 62 ? -20.735 35.173 -0.922 1.00 47.18 62 CYS B O 1
ATOM 1502 N N . LEU B 1 63 A -21.192 33.036 -1.484 1.00 53.29 63 LEU B N 1
ATOM 1503 C CA . LEU B 1 63 A -22.456 33.308 -2.143 1.00 45.65 63 LEU B CA 1
ATOM 1504 C C . LEU B 1 63 A -23.539 32.633 -1.316 1.00 46.60 63 LEU B C 1
ATOM 1505 O O . LEU B 1 63 A -23.298 31.583 -0.720 1.00 42.61 63 LEU B O 1
ATOM 1510 N N . HIS B 1 64 ? -24.730 33.221 -1.272 1.00 40.29 64 HIS B N 1
ATOM 1511 C CA . HIS B 1 64 ? -25.844 32.546 -0.621 1.00 44.21 64 HIS B CA 1
ATOM 1512 C C . HIS B 1 64 ? -27.170 32.760 -1.334 1.00 45.05 64 HIS B C 1
ATOM 1513 O O . HIS B 1 64 ? -27.344 33.721 -2.084 1.00 44.35 64 HIS B O 1
ATOM 1520 N N . ILE B 1 65 ? -28.096 31.840 -1.095 1.00 43.36 65 ILE B N 1
ATOM 1521 C CA . ILE B 1 65 ? -29.468 32.004 -1.540 1.00 43.75 65 ILE B CA 1
ATOM 1522 C C . ILE B 1 65 ? -30.344 32.097 -0.298 1.00 49.02 65 ILE B C 1
ATOM 1523 O O . ILE B 1 65 ? -30.387 31.173 0.515 1.00 44.86 65 ILE B O 1
ATOM 1528 N N . LEU B 1 66 ? -31.029 33.227 -0.154 1.00 51.27 66 LEU B N 1
ATOM 1529 C CA . LEU B 1 66 ? -31.906 33.458 0.988 1.00 46.69 66 LEU B CA 1
ATOM 1530 C C . LEU B 1 66 ? -33.380 33.350 0.617 1.00 51.12 66 LEU B C 1
ATOM 1531 O O . LEU B 1 66 ? -33.853 34.057 -0.269 1.00 59.00 66 LEU B O 1
ATOM 1536 N N . ILE B 1 67 ? -34.109 32.475 1.300 1.00 49.83 67 ILE B N 1
ATOM 1537 C CA . ILE B 1 67 ? -35.564 32.495 1.214 1.00 49.63 67 ILE B CA 1
ATOM 1538 C C . ILE B 1 67 ? -36.190 32.901 2.544 1.00 55.33 67 ILE B C 1
ATOM 1539 O O . ILE B 1 67 ? -36.115 32.165 3.520 1.00 50.18 67 ILE B O 1
ATOM 1544 N N . LYS B 1 68 ? -36.800 34.079 2.588 1.00 55.13 68 LYS B N 1
ATOM 1545 C CA . LYS B 1 68 ? -37.438 34.527 3.812 1.00 55.13 68 LYS B CA 1
ATOM 1546 C C . LYS B 1 68 ? -38.805 33.885 4.005 1.00 53.79 68 LYS B C 1
ATOM 1547 O O . LYS B 1 68 ? -39.420 33.350 3.072 1.00 52.67 68 LYS B O 1
ATOM 1553 N N . HIS B 1 69 ? -39.253 33.959 5.256 1.00 50.97 69 HIS B N 1
ATOM 1554 C CA . HIS B 1 69 ? -40.541 33.471 5.714 1.00 53.40 69 HIS B CA 1
ATOM 1555 C C . HIS B 1 69 ? -41.257 34.412 6.683 1.00 55.93 69 HIS B C 1
ATOM 1556 O O . HIS B 1 69 ? -40.875 35.571 6.843 1.00 56.19 69 HIS B O 1
ATOM 1563 N N . LYS B 1 70 ? -42.316 33.908 7.311 1.00 57.78 70 LYS B N 1
ATOM 1564 C CA . LYS B 1 70 ? -43.149 34.707 8.204 1.00 58.51 70 LYS B CA 1
ATOM 1565 C C . LYS B 1 70 ? -42.363 35.163 9.437 1.00 55.60 70 LYS B C 1
ATOM 1566 O O . LYS B 1 70 ? -42.522 36.294 9.891 1.00 55.06 70 LYS B O 1
ATOM 1572 N N . ASP B 1 71 ? -41.519 34.287 9.984 1.00 54.47 71 ASP B N 1
ATOM 1573 C CA . ASP B 1 71 ? -40.729 34.612 11.183 1.00 60.53 71 ASP B CA 1
ATOM 1574 C C . ASP B 1 71 ? -39.366 35.194 10.824 1.00 57.62 71 ASP B C 1
ATOM 1575 O O . ASP B 1 71 ? -38.450 35.188 11.643 1.00 61.06 71 ASP B O 1
ATOM 1580 N N . SER B 1 72 ? -39.236 35.724 9.611 1.00 62.32 72 SER B N 1
ATOM 1581 C CA . SER B 1 72 ? -38.001 36.377 9.211 1.00 59.53 72 SER B CA 1
ATOM 1582 C C . SER B 1 72 ? -37.975 37.752 9.842 1.00 54.19 72 SER B C 1
ATOM 1583 O O . SER B 1 72 ? -39.028 38.335 10.133 1.00 57.06 72 SER B O 1
ATOM 1586 N N . ARG B 1 73 ? -36.771 38.269 10.063 1.00 56.65 73 ARG B N 1
ATOM 1587 C CA . ARG B 1 73 ? -36.605 39.534 10.778 1.00 59.24 73 ARG B CA 1
ATOM 1588 C C . ARG B 1 73 ? -37.248 40.698 10.020 1.00 61.49 73 ARG B C 1
ATOM 1589 O O . ARG B 1 73 ? -37.582 41.720 10.608 1.00 60.84 73 ARG B O 1
ATOM 1597 N N . ARG B 1 74 ? -37.380 40.541 8.704 1.00 53.08 74 ARG B N 1
ATOM 1598 C CA . ARG B 1 74 ? -37.835 41.604 7.800 1.00 54.37 74 ARG B CA 1
ATOM 1599 C C . ARG B 1 74 ? -38.665 40.938 6.719 1.00 58.32 74 ARG B C 1
ATOM 1600 O O . ARG B 1 74 ? -38.264 40.941 5.561 1.00 52.93 74 ARG B O 1
ATOM 1608 N N . PRO B 1 75 ? -39.803 40.329 7.071 1.00 57.59 75 PRO B N 1
ATOM 1609 C CA . PRO B 1 75 ? -40.508 39.421 6.157 1.00 49.42 75 PRO B CA 1
ATOM 1610 C C . PRO B 1 75 ? -41.096 40.181 4.952 1.00 54.15 75 PRO B C 1
ATOM 1611 O O . PRO B 1 75 ? -42.310 40.294 4.749 1.00 51.59 75 PRO B O 1
ATOM 1615 N N . ALA B 1 76 ? -40.158 40.737 4.178 1.00 54.10 76 ALA B N 1
ATOM 1616 C CA . ALA B 1 76 ? -40.403 41.590 3.021 1.00 58.22 76 ALA B CA 1
ATOM 1617 C C . ALA B 1 76 ? -39.117 41.696 2.194 1.00 57.62 76 ALA B C 1
ATOM 1618 O O . ALA B 1 76 ? -38.011 41.566 2.726 1.00 57.27 76 ALA B O 1
ATOM 1620 N N . SER B 1 77 ? -39.270 41.904 0.886 1.00 51.75 77 SER B N 1
ATOM 1621 C CA . SER B 1 77 ? -38.133 42.031 -0.030 1.00 53.33 77 SER B CA 1
ATOM 1622 C C . SER B 1 77 ? -38.539 42.680 -1.352 1.00 58.42 77 SER B C 1
ATOM 1623 O O . SER B 1 77 ? -39.598 43.296 -1.453 1.00 57.58 77 SER B O 1
ATOM 1626 N N . HIS B 1 78 ? -37.687 42.538 -2.363 1.00 50.90 78 HIS B N 1
ATOM 1627 C CA . HIS B 1 78 ? -37.978 43.054 -3.699 1.00 60.35 78 HIS B CA 1
ATOM 1628 C C . HIS B 1 78 ? -39.019 42.192 -4.423 1.00 56.96 78 HIS B C 1
ATOM 1629 O O . HIS B 1 78 ? -39.512 42.542 -5.498 1.00 59.69 78 HIS B O 1
ATOM 1636 N N . ARG B 1 79 ? -39.330 41.061 -3.796 1.00 55.07 79 ARG B N 1
ATOM 1637 C CA . ARG B 1 79 ? -40.272 40.060 -4.285 1.00 60.69 79 ARG B CA 1
ATOM 1638 C C . ARG B 1 79 ? -41.684 40.179 -3.702 1.00 59.87 79 ARG B C 1
ATOM 1639 O O . ARG B 1 79 ? -42.672 40.042 -4.425 1.00 63.34 79 ARG B O 1
ATOM 1647 N N . SER B 1 80 ? -41.775 40.434 -2.399 1.00 57.42 80 SER B N 1
ATOM 1648 C CA . SER B 1 80 ? -43.064 40.639 -1.744 1.00 55.84 80 SER B CA 1
ATOM 1649 C C . SER B 1 80 ? -43.053 41.703 -0.637 1.00 56.60 80 SER B C 1
ATOM 1650 O O . SER B 1 80 ? -42.071 41.825 0.085 1.00 61.53 80 SER B O 1
ATOM 1653 N N . GLU B 1 81 ? -44.129 42.480 -0.486 1.00 57.22 81 GLU B N 1
ATOM 1654 C CA . GLU B 1 81 ? -44.145 43.404 0.641 1.00 61.80 81 GLU B CA 1
ATOM 1655 C C . GLU B 1 81 ? -44.736 42.794 1.893 1.00 54.95 81 GLU B C 1
ATOM 1656 O O . GLU B 1 81 ? -44.903 43.493 2.893 1.00 56.40 81 GLU B O 1
ATOM 1662 N N . ASN B 1 82 ? -45.022 41.503 1.882 1.00 55.92 82 ASN B N 1
ATOM 1663 C CA . ASN B 1 82 ? -45.440 40.860 3.097 1.00 58.28 82 ASN B CA 1
ATOM 1664 C C . ASN B 1 82 ? -45.276 39.379 2.885 1.00 55.67 82 ASN B C 1
ATOM 1665 O O . ASN B 1 82 ? -46.003 38.793 2.085 1.00 49.84 82 ASN B O 1
ATOM 1670 N N . ILE B 1 83 ? -44.324 38.752 3.570 1.00 54.44 83 ILE B N 1
ATOM 1671 C CA . ILE B 1 83 ? -44.012 37.363 3.257 1.00 50.67 83 ILE B CA 1
ATOM 1672 C C . ILE B 1 83 ? -44.685 36.480 4.288 1.00 49.59 83 ILE B C 1
ATOM 1673 O O . ILE B 1 83 ? -44.511 36.638 5.494 1.00 57.13 83 ILE B O 1
ATOM 1678 N N . THR B 1 84 ? -45.461 35.548 3.766 1.00 58.21 84 THR B N 1
ATOM 1679 C CA . THR B 1 84 ? -46.473 34.866 4.550 1.00 52.04 84 THR B CA 1
ATOM 1680 C C . THR B 1 84 ? -46.246 33.368 4.669 1.00 54.20 84 THR B C 1
ATOM 1681 O O . THR B 1 84 ? -46.919 32.693 5.451 1.00 56.97 84 THR B O 1
ATOM 1685 N N . ILE B 1 85 ? -45.297 32.834 3.905 1.00 54.24 85 ILE B N 1
ATOM 1686 C CA . ILE B 1 85 ? -45.107 31.391 3.929 1.00 58.53 85 ILE B CA 1
ATOM 1687 C C . ILE B 1 85 ? -44.408 31.011 5.214 1.00 56.95 85 ILE B C 1
ATOM 1688 O O . ILE B 1 85 ? -43.771 31.858 5.852 1.00 50.85 85 ILE B O 1
ATOM 1693 N N . SER B 1 86 ? -44.516 29.746 5.606 1.00 60.25 86 SER B N 1
ATOM 1694 C CA . SER B 1 86 ? -43.910 29.334 6.860 1.00 51.53 86 SER B CA 1
ATOM 1695 C C . SER B 1 86 ? -42.420 29.106 6.672 1.00 57.24 86 SER B C 1
ATOM 1696 O O . SER B 1 86 ? -41.890 29.270 5.576 1.00 62.26 86 SER B O 1
ATOM 1699 N N . LYS B 1 87 ? -41.753 28.704 7.743 1.00 62.26 87 LYS B N 1
ATOM 1700 C CA . LYS B 1 87 ? -40.326 28.424 7.710 1.00 59.93 87 LYS B CA 1
ATOM 1701 C C . LYS B 1 87 ? -40.098 27.043 7.071 1.00 60.39 87 LYS B C 1
ATOM 1702 O O . LYS B 1 87 ? -39.093 26.814 6.398 1.00 54.80 87 LYS B O 1
ATOM 1708 N N . GLN B 1 88 ? -41.036 26.123 7.290 1.00 58.24 88 GLN B N 1
ATOM 1709 C CA . GLN B 1 88 ? -40.942 24.792 6.686 1.00 56.42 88 GLN B CA 1
ATOM 1710 C C . GLN B 1 88 ? -41.273 24.777 5.211 1.00 61.84 88 GLN B C 1
ATOM 1711 O O . GLN B 1 88 ? -40.752 23.963 4.452 1.00 58.38 88 GLN B O 1
ATOM 1717 N N . ASP B 1 89 ? -42.129 25.698 4.808 1.00 60.20 89 ASP B N 1
ATOM 1718 C CA . ASP B 1 89 ? -42.460 25.875 3.411 1.00 62.51 89 ASP B CA 1
ATOM 1719 C C . ASP B 1 89 ? -41.247 26.452 2.681 1.00 55.99 89 ASP B C 1
ATOM 1720 O O . ASP B 1 89 ? -40.881 25.980 1.604 1.00 56.65 89 ASP B O 1
ATOM 1725 N N . ALA B 1 90 ? -40.628 27.462 3.288 1.00 56.98 90 ALA B N 1
ATOM 1726 C CA . ALA B 1 90 ? -39.423 28.094 2.746 1.00 53.94 90 ALA B CA 1
ATOM 1727 C C . ALA B 1 90 ? -38.292 27.081 2.624 1.00 56.23 90 ALA B C 1
ATOM 1728 O O . ALA B 1 90 ? -37.525 27.097 1.660 1.00 57.38 90 ALA B O 1
ATOM 1730 N N . THR B 1 91 ? -38.191 26.212 3.620 1.00 53.68 91 THR B N 1
ATOM 1731 C CA . THR B 1 91 ? -37.158 25.183 3.680 1.00 52.72 91 THR B CA 1
ATOM 1732 C C . THR B 1 91 ? -37.431 24.209 2.553 1.00 60.67 91 THR B C 1
ATOM 1733 O O . THR B 1 91 ? -36.540 23.840 1.785 1.00 58.78 91 THR B O 1
ATOM 1737 N N . ASP B 1 92 ? -38.688 23.791 2.475 1.00 61.18 92 ASP B N 1
ATOM 1738 C CA . ASP B 1 92 ? -39.106 22.818 1.481 1.00 58.84 92 ASP B CA 1
ATOM 1739 C C . ASP B 1 92 ? -38.949 23.294 0.034 1.00 59.18 92 ASP B C 1
ATOM 1740 O O . ASP B 1 92 ? -38.719 22.489 -0.869 1.00 55.30 92 ASP B O 1
ATOM 1745 N N . GLU B 1 93 ? -39.063 24.602 -0.164 1.00 59.45 93 GLU B N 1
ATOM 1746 C CA . GLU B 1 93 ? -38.833 25.236 -1.457 1.00 55.95 93 GLU B CA 1
ATOM 1747 C C . GLU B 1 93 ? -37.357 25.310 -1.828 1.00 56.85 93 GLU B C 1
ATOM 1748 O O . GLU B 1 93 ? -36.982 25.048 -2.975 1.00 57.04 93 GLU B O 1
ATOM 1754 N N . LEU B 1 94 ? -36.534 25.668 -0.848 1.00 53.23 94 LEU B N 1
ATOM 1755 C CA . LEU B 1 94 ? -35.097 25.782 -1.042 1.00 53.15 94 LEU B CA 1
ATOM 1756 C C . LEU B 1 94 ? -34.397 24.458 -1.367 1.00 55.77 94 LEU B C 1
ATOM 1757 O O . LEU B 1 94 ? -33.470 24.446 -2.173 1.00 53.19 94 LEU B O 1
ATOM 1762 N N . LYS B 1 95 ? -34.813 23.357 -0.757 1.00 52.87 95 LYS B N 1
ATOM 1763 C CA . LYS B 1 95 ? -34.271 22.056 -1.146 1.00 53.71 95 LYS B CA 1
ATOM 1764 C C . LYS B 1 95 ? -34.666 21.769 -2.594 1.00 52.76 95 LYS B C 1
ATOM 1765 O O . LYS B 1 95 ? -33.849 21.260 -3.356 1.00 54.70 95 LYS B O 1
ATOM 1771 N N . THR B 1 96 ? -35.907 22.054 -2.982 1.00 51.80 96 THR B N 1
ATOM 1772 C CA . THR B 1 96 ? -36.297 21.815 -4.372 1.00 50.93 96 THR B CA 1
ATOM 1773 C C . THR B 1 96 ? -35.469 22.697 -5.316 1.00 55.20 96 THR B C 1
ATOM 1774 O O . THR B 1 96 ? -35.075 22.255 -6.394 1.00 50.04 96 THR B O 1
ATOM 1778 N N . LEU B 1 97 ? -35.209 23.937 -4.908 1.00 52.94 97 LEU B N 1
ATOM 1779 C CA . LEU B 1 97 ? -34.404 24.859 -5.707 1.00 47.70 97 LEU B CA 1
ATOM 1780 C C . LEU B 1 97 ? -32.965 24.386 -5.923 1.00 49.91 97 LEU B C 1
ATOM 1781 O O . LEU B 1 97 ? -32.455 24.370 -7.045 1.00 48.37 97 LEU B O 1
ATOM 1786 N N . ILE B 1 98 ? -32.331 23.993 -4.823 1.00 47.33 98 ILE B N 1
ATOM 1787 C CA . ILE B 1 98 ? -30.921 23.611 -4.815 1.00 47.30 98 ILE B CA 1
ATOM 1788 C C . ILE B 1 98 ? -30.638 22.308 -5.565 1.00 45.61 98 ILE B C 1
ATOM 1789 O O . ILE B 1 98 ? -29.514 22.065 -5.990 1.00 47.13 98 ILE B O 1
ATOM 1794 N N . THR B 1 99 ? -31.655 21.469 -5.721 1.00 43.56 99 THR B N 1
ATOM 1795 C CA . THR B 1 99 ? -31.482 20.185 -6.399 1.00 51.71 99 THR B CA 1
ATOM 1796 C C . THR B 1 99 ? -31.221 20.386 -7.895 1.00 53.49 99 THR B C 1
ATOM 1797 O O . THR B 1 99 ? -30.733 19.486 -8.575 1.00 53.96 99 THR B O 1
ATOM 1801 N N . ARG B 1 100 ? -31.532 21.581 -8.385 1.00 53.41 100 ARG B N 1
ATOM 1802 C CA . ARG B 1 100 ? -31.338 21.937 -9.784 1.00 50.06 100 ARG B CA 1
ATOM 1803 C C . ARG B 1 100 ? -29.886 22.354 -10.048 1.00 48.83 100 ARG B C 1
ATOM 1804 O O . ARG B 1 100 ? -29.459 22.430 -11.202 1.00 56.93 100 ARG B O 1
ATOM 1812 N N . LEU B 1 101 ? -29.148 22.651 -8.978 1.00 43.89 101 LEU B N 1
ATOM 1813 C CA . LEU B 1 101 ? -27.798 23.220 -9.064 1.00 49.93 101 LEU B CA 1
ATOM 1814 C C . LEU B 1 101 ? -26.890 22.594 -10.121 1.00 46.96 101 LEU B C 1
ATOM 1815 O O . LEU B 1 101 ? -26.730 21.377 -10.177 1.00 46.81 101 LEU B O 1
ATOM 1820 N N . ASP B 1 102 ? -26.311 23.447 -10.957 1.00 41.15 102 ASP B N 1
ATOM 1821 C CA . ASP B 1 102 ? -25.500 23.015 -12.088 1.00 39.98 102 ASP B CA 1
ATOM 1822 C C . ASP B 1 102 ? -24.632 24.192 -12.502 1.00 41.67 102 ASP B C 1
ATOM 1823 O O . ASP B 1 102 ? -25.123 25.147 -13.099 1.00 46.60 102 ASP B O 1
ATOM 1828 N N . ASP B 1 103 ? -23.337 24.103 -12.204 1.00 49.77 103 ASP B N 1
ATOM 1829 C CA . ASP B 1 103 ? -22.402 25.196 -12.446 1.00 46.73 103 ASP B CA 1
ATOM 1830 C C . ASP B 1 103 ? -22.280 25.555 -13.925 1.00 49.37 103 ASP B C 1
ATOM 1831 O O . ASP B 1 103 ? -21.918 26.677 -14.267 1.00 44.15 103 ASP B O 1
ATOM 1836 N N . ASP B 1 104 ? -22.573 24.593 -14.796 1.00 44.72 104 ASP B N 1
ATOM 1837 C CA . ASP B 1 104 ? -22.477 24.797 -16.241 1.00 47.21 104 ASP B CA 1
ATOM 1838 C C . ASP B 1 104 ? -23.774 25.314 -16.892 1.00 50.12 104 ASP B C 1
ATOM 1839 O O . ASP B 1 104 ? -23.760 25.784 -18.032 1.00 52.51 104 ASP B O 1
ATOM 1844 N N . SER B 1 105 ? -24.878 25.264 -16.152 1.00 44.78 105 SER B N 1
ATOM 1845 C CA . SER B 1 105 ? -26.173 25.728 -16.652 1.00 44.45 105 SER B CA 1
ATOM 1846 C C . SER B 1 105 ? -26.363 27.244 -16.596 1.00 49.43 105 SER B C 1
ATOM 1847 O O . SER B 1 105 ? -25.914 27.912 -15.660 1.00 46.25 105 SER B O 1
ATOM 1850 N N . LYS B 1 106 ? -27.044 27.772 -17.611 1.00 40.90 106 LYS B N 1
ATOM 1851 C CA . LYS B 1 106 ? -27.353 29.195 -17.679 1.00 44.41 106 LYS B CA 1
ATOM 1852 C C . LYS B 1 106 ? -28.455 29.580 -16.708 1.00 43.13 106 LYS B C 1
ATOM 1853 O O . LYS B 1 106 ? -28.513 30.713 -16.231 1.00 46.41 106 LYS B O 1
ATOM 1859 N N . THR B 1 107 ? -29.325 28.620 -16.414 1.00 39.36 107 THR B N 1
ATOM 1860 C CA . THR B 1 107 ? -30.489 28.877 -15.579 1.00 39.20 107 THR B CA 1
ATOM 1861 C C . THR B 1 107 ? -30.432 28.144 -14.243 1.00 45.18 107 THR B C 1
ATOM 1862 O O . THR B 1 107 ? -31.241 28.404 -13.355 1.00 44.74 107 THR B O 1
ATOM 1866 N N . ASN B 1 108 ? -29.480 27.227 -14.099 1.00 38.29 108 ASN B N 1
ATOM 1867 C CA . ASN B 1 108 ? -29.403 26.446 -12.870 1.00 39.80 108 ASN B CA 1
ATOM 1868 C C . ASN B 1 108 ? -28.113 26.592 -12.059 1.00 39.02 108 ASN B C 1
ATOM 1869 O O . ASN B 1 108 ? -27.920 25.891 -11.067 1.00 42.35 108 ASN B O 1
ATOM 1874 N N . SER B 1 109 ? -27.236 27.500 -12.478 1.00 38.17 109 SER B N 1
ATOM 1875 C CA . SER B 1 109 ? -26.025 27.798 -11.720 1.00 38.56 109 SER B CA 1
ATOM 1876 C C . SER B 1 109 ? -26.418 28.467 -10.411 1.00 46.80 109 SER B C 1
ATOM 1877 O O . SER B 1 109 ? -27.515 29.018 -10.302 1.00 45.74 109 SER B O 1
ATOM 1880 N N . PHE B 1 110 ? -25.534 28.405 -9.419 1.00 43.01 110 PHE B N 1
ATOM 1881 C CA . PHE B 1 110 ? -25.801 29.002 -8.115 1.00 43.50 110 PHE B CA 1
ATOM 1882 C C . PHE B 1 110 ? -26.160 30.480 -8.260 1.00 42.69 110 PHE B C 1
ATOM 1883 O O . PHE B 1 110 ? -27.116 30.955 -7.652 1.00 40.76 110 PHE B O 1
ATOM 1891 N N . GLU B 1 111 ? -25.375 31.198 -9.056 1.00 42.06 111 GLU B N 1
ATOM 1892 C CA . GLU B 1 111 ? -25.647 32.595 -9.381 1.00 38.92 111 GLU B CA 1
ATOM 1893 C C . GLU B 1 111 ? -27.051 32.793 -9.953 1.00 42.87 111 GLU B C 1
ATOM 1894 O O . GLU B 1 111 ? -27.779 33.695 -9.537 1.00 39.74 111 GLU B O 1
ATOM 1900 N N . ALA B 1 112 ? -27.427 31.944 -10.908 1.00 43.48 112 ALA B N 1
ATOM 1901 C CA . ALA B 1 112 ? -28.722 32.063 -11.574 1.00 42.50 112 ALA B CA 1
ATOM 1902 C C . ALA B 1 112 ? -29.884 31.778 -10.623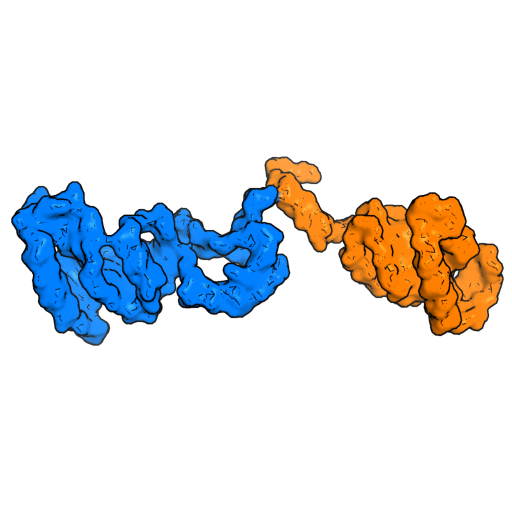 1.00 45.40 112 ALA B C 1
ATOM 1903 O O . ALA B 1 112 ? -30.897 32.475 -10.648 1.00 47.08 112 ALA B O 1
ATOM 1905 N N . LEU B 1 113 ? -29.738 30.749 -9.794 1.00 41.39 113 LEU B N 1
ATOM 1906 C CA . LEU B 1 113 ? -30.771 30.390 -8.827 1.00 42.16 113 LEU B CA 1
ATOM 1907 C C . LEU B 1 113 ? -30.993 31.503 -7.806 1.00 45.86 113 LEU B C 1
ATOM 1908 O O . LEU B 1 113 ? -32.117 31.733 -7.358 1.00 44.92 113 LEU B O 1
ATOM 1913 N N . ALA B 1 114 ? -29.915 32.189 -7.435 1.00 43.54 114 ALA B N 1
ATOM 1914 C CA . ALA B 1 114 ? -30.004 33.317 -6.512 1.00 46.32 114 ALA B CA 1
ATOM 1915 C C . ALA B 1 114 ? -30.819 34.469 -7.106 1.00 43.59 114 ALA B C 1
ATOM 1916 O O . ALA B 1 114 ? -31.698 35.016 -6.448 1.00 45.99 114 ALA B O 1
ATOM 1918 N N . LYS B 1 115 ? -30.526 34.826 -8.352 1.00 45.25 115 LYS B N 1
ATOM 1919 C CA . LYS B 1 115 ? -31.231 35.915 -9.023 1.00 50.46 115 LYS B CA 1
ATOM 1920 C C . LYS B 1 115 ? -32.704 35.589 -9.211 1.00 45.75 115 LYS B C 1
ATOM 1921 O O . LYS B 1 115 ? -33.561 36.472 -9.197 1.00 52.39 115 LYS B O 1
ATOM 1927 N N . GLU B 1 116 ? -32.986 34.303 -9.381 1.00 41.14 116 GLU B N 1
ATOM 1928 C CA . GLU B 1 116 ? -34.341 33.834 -9.623 1.00 45.76 116 GLU B CA 1
ATOM 1929 C C . GLU B 1 116 ? -35.207 33.842 -8.350 1.00 47.33 116 GLU B C 1
ATOM 1930 O O . GLU B 1 116 ? -36.371 34.234 -8.409 1.00 44.74 116 GLU B O 1
ATOM 1936 N N . ARG B 1 117 ? -34.665 33.409 -7.212 1.00 46.37 117 ARG B N 1
ATOM 1937 C CA . ARG B 1 117 ? -35.511 33.129 -6.039 1.00 45.38 117 ARG B CA 1
ATOM 1938 C C . ARG B 1 117 ? -35.104 33.821 -4.719 1.00 52.99 117 ARG B C 1
ATOM 1939 O O . ARG B 1 117 ? -35.950 34.048 -3.852 1.00 51.71 117 ARG B O 1
ATOM 1947 N N . SER B 1 118 ? -33.832 34.185 -4.585 1.00 48.40 118 SER B N 1
ATOM 1948 C CA . SER B 1 118 ? -33.326 34.748 -3.327 1.00 60.87 118 SER B CA 1
ATOM 1949 C C . SER B 1 118 ? -33.990 36.059 -2.895 1.00 52.15 118 SER B C 1
ATOM 1950 O O . SER B 1 118 ? -34.148 36.983 -3.693 1.00 52.78 118 SER B O 1
ATOM 1953 N N . ASP B 1 119 ? -34.376 36.121 -1.623 1.00 54.15 119 ASP B N 1
ATOM 1954 C CA . ASP B 1 119 ? -34.993 37.315 -1.047 1.00 51.71 119 ASP B CA 1
ATOM 1955 C C . ASP B 1 119 ? -33.974 38.375 -0.620 1.00 51.91 119 ASP B C 1
ATOM 1956 O O . ASP B 1 119 ? -34.349 39.487 -0.251 1.00 56.70 119 ASP B O 1
ATOM 1961 N N . CYS B 1 120 ? -32.692 38.024 -0.670 1.00 51.39 120 CYS B N 1
ATOM 1962 C CA . CYS B 1 120 ? -31.625 38.955 -0.301 1.00 49.11 120 CYS B CA 1
ATOM 1963 C C . CYS B 1 120 ? -31.320 39.955 -1.411 1.00 54.20 120 CYS B C 1
ATOM 1964 O O . CYS B 1 120 ? -31.470 39.647 -2.593 1.00 55.20 120 CYS B O 1
ATOM 1967 N N . SER B 1 121 ? -30.893 41.155 -1.022 1.00 56.80 121 SER B N 1
ATOM 1968 C CA . SER B 1 121 ? -30.538 42.199 -1.982 1.00 57.35 121 SER B CA 1
ATOM 1969 C C . SER B 1 121 ? -29.381 41.784 -2.894 1.00 52.83 121 SER B C 1
ATOM 1970 O O . SER B 1 121 ? -29.142 42.403 -3.930 1.00 59.57 121 SER B O 1
ATOM 1973 N N . SER B 1 122 ? -28.663 40.737 -2.493 1.00 51.23 122 SER B N 1
ATOM 1974 C CA . SER B 1 122 ? -27.528 40.227 -3.258 1.00 53.81 122 SER B CA 1
ATOM 1975 C C . SER B 1 122 ? -27.949 39.400 -4.474 1.00 53.84 122 SER B C 1
ATOM 1976 O O . SER B 1 122 ? -27.100 38.949 -5.243 1.00 54.07 122 SER B O 1
ATOM 1979 N N . TYR B 1 123 ? -29.256 39.208 -4.646 1.00 52.43 123 TYR B N 1
ATOM 1980 C CA . TYR B 1 123 ? -29.798 38.456 -5.780 1.00 54.59 123 TYR B CA 1
ATOM 1981 C C . TYR B 1 123 ? -29.342 39.011 -7.126 1.00 49.69 123 TYR B C 1
ATOM 1982 O O . TYR B 1 123 ? -29.096 38.265 -8.078 1.00 52.52 123 TYR B O 1
ATOM 1991 N N . LYS B 1 124 ? -29.228 40.331 -7.182 1.00 58.20 124 LYS B N 1
ATOM 1992 C CA . LYS B 1 124 ? -28.852 41.058 -8.385 1.00 55.29 124 LYS B CA 1
ATOM 1993 C C . LYS B 1 124 ? -27.349 40.987 -8.646 1.00 58.24 124 LYS B C 1
ATOM 1994 O O . LYS B 1 124 ? -26.865 41.404 -9.701 1.00 51.94 124 LYS B O 1
ATOM 2000 N N . ARG B 1 125 ? -26.629 40.432 -7.676 1.00 60.42 125 ARG B N 1
ATOM 2001 C CA . ARG B 1 125 ? -25.181 40.260 -7.764 1.00 61.85 125 ARG B CA 1
ATOM 2002 C C . ARG B 1 125 ? -24.785 38.784 -7.757 1.00 62.98 125 ARG B C 1
ATOM 2003 O O . ARG B 1 125 ? -23.635 38.439 -7.471 1.00 59.12 125 ARG B O 1
ATOM 2011 N N . GLY B 1 126 ? -25.744 37.916 -8.069 1.00 54.08 126 GLY B N 1
ATOM 2012 C CA . GLY B 1 126 ? -25.514 36.483 -8.060 1.00 46.19 126 GLY B CA 1
ATOM 2013 C C . GLY B 1 126 ? -25.368 35.918 -6.658 1.00 54.24 126 GLY B C 1
ATOM 2014 O O . GLY B 1 126 ? -24.769 34.859 -6.472 1.00 58.28 126 GLY B O 1
ATOM 2015 N N . GLY B 1 127 ? -25.924 36.615 -5.672 1.00 48.31 127 GLY B N 1
ATOM 2016 C CA . GLY B 1 127 ? -25.878 36.145 -4.300 1.00 50.30 127 GLY B CA 1
ATOM 2017 C C . GLY B 1 127 ? -24.564 36.403 -3.585 1.00 51.61 127 GLY B C 1
ATOM 2018 O O . GLY B 1 127 ? -24.329 35.880 -2.499 1.00 54.73 127 GLY B O 1
ATOM 2019 N N . ASP B 1 128 ? -23.710 37.231 -4.185 1.00 51.78 128 ASP B N 1
ATOM 2020 C CA . ASP B 1 128 ? -22.387 37.522 -3.629 1.00 54.47 128 ASP B CA 1
ATOM 2021 C C . ASP B 1 128 ? -22.429 38.418 -2.401 1.00 54.73 128 ASP B C 1
ATOM 2022 O O . ASP B 1 128 ? -22.812 39.585 -2.489 1.00 59.61 128 ASP B O 1
ATOM 2027 N N . LEU B 1 129 ? -22.027 37.878 -1.259 1.00 58.22 129 LEU B N 1
ATOM 2028 C CA . LEU B 1 129 ? -21.966 38.681 -0.048 1.00 56.94 129 LEU B CA 1
ATOM 2029 C C . LEU B 1 129 ? -20.597 39.350 0.094 1.00 54.97 129 LEU B C 1
ATOM 2030 O O . LEU B 1 129 ? -20.394 40.177 0.979 1.00 63.04 129 LEU B O 1
ATOM 2035 N N . GLY B 1 130 ? -19.663 38.988 -0.785 1.00 53.47 130 GLY B N 1
ATOM 2036 C CA . GLY B 1 130 ? -18.299 39.488 -0.708 1.00 56.70 130 GLY B CA 1
ATOM 2037 C C . GLY B 1 130 ? -17.532 38.974 0.498 1.00 55.96 130 GLY B C 1
ATOM 2038 O O . GLY B 1 130 ? -18.020 38.107 1.225 1.00 53.53 130 GLY B O 1
ATOM 2039 N N . TRP B 1 131 ? -16.329 39.497 0.716 1.00 56.60 131 TRP B N 1
ATOM 2040 C CA . TRP B 1 131 ? -15.530 39.058 1.855 1.00 59.12 131 TRP B CA 1
ATOM 2041 C C . TRP B 1 131 ? -16.127 39.514 3.178 1.00 62.19 131 TRP B C 1
ATOM 2042 O O . TRP B 1 131 ? -16.727 40.586 3.272 1.00 76.62 131 TRP B O 1
ATOM 2053 N N . PHE B 1 132 ? -15.935 38.684 4.197 1.00 59.32 132 PHE B N 1
ATOM 2054 C CA . PHE B 1 132 ? -16.302 39.013 5.565 1.00 65.49 132 PHE B CA 1
ATOM 2055 C C . PHE B 1 132 ? -15.456 38.189 6.535 1.00 69.14 132 PHE B C 1
ATOM 2056 O O . PHE B 1 132 ? -14.945 37.120 6.183 1.00 68.73 132 PHE B O 1
ATOM 2064 N N . GLY B 1 133 ? -15.328 38.689 7.757 1.00 70.91 133 GLY B N 1
ATOM 2065 C CA . GLY B 1 133 ? -14.513 38.074 8.788 1.00 65.12 133 GLY B CA 1
ATOM 2066 C C . GLY B 1 133 ? -15.325 37.396 9.871 1.00 64.32 133 GLY B C 1
ATOM 2067 O O . GLY B 1 133 ? -16.497 37.085 9.677 1.00 69.16 133 GLY B O 1
ATOM 2068 N N . ARG B 1 134 ? -14.696 37.178 11.021 1.00 67.95 134 ARG B N 1
ATOM 2069 C CA . ARG B 1 134 ? -15.287 36.379 12.086 1.00 71.34 134 ARG B CA 1
ATOM 2070 C C . ARG B 1 134 ? -16.305 37.148 12.916 1.00 71.60 134 ARG B C 1
ATOM 2071 O O . ARG B 1 134 ? -16.930 36.545 13.795 1.00 72.03 134 ARG B O 1
ATOM 2079 N N . GLY B 1 135 ? -16.386 38.472 12.722 1.00 62.59 135 GLY B N 1
ATOM 2080 C CA . GLY B 1 135 ? -17.407 39.294 13.382 1.00 72.16 135 GLY B CA 1
ATOM 2081 C C . GLY B 1 135 ? -18.730 38.564 13.332 1.00 74.71 135 GLY B C 1
ATOM 2082 O O . GLY B 1 135 ? -19.148 37.964 14.335 1.00 74.32 135 GLY B O 1
ATOM 2083 N N . GLU B 1 136 ? -19.408 38.559 12.195 1.00 74.13 136 GLU B N 1
ATOM 2084 C CA . GLU B 1 136 ? -19.702 39.717 11.352 1.00 72.59 136 GLU B CA 1
ATOM 2085 C C . GLU B 1 136 ? -21.186 39.534 11.030 1.00 73.13 136 GLU B C 1
ATOM 2086 O O . GLU B 1 136 ? -21.960 40.497 11.011 1.00 82.54 136 GLU B O 1
ATOM 2092 N N . MET B 1 137 ? -21.521 38.272 10.726 1.00 63.58 137 MET B N 1
ATOM 2093 C CA . MET B 1 137 ? -22.840 37.728 10.352 1.00 68.83 137 MET B CA 1
ATOM 2094 C C . MET B 1 137 ? -23.499 37.091 11.587 1.00 63.08 137 MET B C 1
ATOM 2095 O O . MET B 1 137 ? -22.866 36.991 12.639 1.00 78.09 137 MET B O 1
ATOM 2100 N N . GLN B 1 138 ? -24.770 36.700 11.470 1.00 63.72 138 GLN B N 1
ATOM 2101 C CA . GLN B 1 138 ? -25.444 35.938 12.517 1.00 70.66 138 GLN B CA 1
ATOM 2102 C C . GLN B 1 138 ? -24.695 34.601 12.686 1.00 67.03 138 GLN B C 1
ATOM 2103 O O . GLN B 1 138 ? -24.227 34.018 11.711 1.00 70.25 138 GLN B O 1
ATOM 2109 N N . PRO B 1 139 ? -24.565 34.121 13.942 1.00 74.60 139 PRO B N 1
ATOM 2110 C CA . PRO B 1 139 ? -23.719 32.975 14.331 1.00 70.52 139 PRO B CA 1
ATOM 2111 C C . PRO B 1 139 ? -23.871 31.652 13.570 1.00 70.10 139 PRO B C 1
ATOM 2112 O O . PRO B 1 139 ? -22.841 31.096 13.186 1.00 71.75 139 PRO B O 1
ATOM 2116 N N . SER B 1 140 ? -25.090 31.173 13.347 1.00 71.95 140 SER B N 1
ATOM 2117 C CA . SER B 1 140 ? -25.309 29.914 12.628 1.00 66.33 140 SER B CA 1
ATOM 2118 C C . SER B 1 140 ? -24.798 30.017 11.198 1.00 63.57 140 SER B C 1
ATOM 2119 O O . SER B 1 140 ? -24.253 29.058 10.654 1.00 59.49 140 SER B O 1
ATOM 2122 N N . PHE B 1 141 ? -24.972 31.192 10.607 1.00 58.00 141 PHE B N 1
ATOM 2123 C CA . PHE B 1 141 ? -24.530 31.443 9.243 1.00 63.57 141 PHE B CA 1
ATOM 2124 C C . PHE B 1 141 ? -23.019 31.441 9.175 1.00 61.47 141 PHE B C 1
ATOM 2125 O O . PHE B 1 141 ? -22.428 30.784 8.312 1.00 59.61 141 PHE B O 1
ATOM 2133 N N . GLU B 1 142 ? -22.403 32.198 10.071 1.00 59.54 142 GLU B N 1
ATOM 2134 C CA . GLU B 1 142 ? -20.954 32.274 10.159 1.00 65.20 142 GLU B CA 1
ATOM 2135 C C . GLU B 1 142 ? -20.393 30.870 10.333 1.00 60.80 142 GLU B C 1
ATOM 2136 O O . GLU B 1 142 ? -19.406 30.496 9.719 1.00 53.38 142 GLU B O 1
ATOM 2142 N N . ASP B 1 143 ? -21.062 30.105 11.195 1.00 64.12 143 ASP B N 1
ATOM 2143 C CA . ASP B 1 143 ? -20.606 28.769 11.572 1.00 64.94 143 ASP B CA 1
ATOM 2144 C C . ASP B 1 143 ? -20.615 27.727 10.465 1.00 64.86 143 ASP B C 1
ATOM 2145 O O . ASP B 1 143 ? -19.804 26.787 10.469 1.00 61.36 143 ASP B O 1
ATOM 2150 N N . ALA B 1 144 ? -21.486 27.942 9.490 1.00 57.91 144 ALA B N 1
ATOM 2151 C CA . ALA B 1 144 ? -21.576 27.098 8.311 1.00 51.57 144 ALA B CA 1
ATOM 2152 C C . ALA B 1 144 ? -20.616 27.581 7.246 1.00 53.04 144 ALA B C 1
ATOM 2153 O O . ALA B 1 144 ? -19.999 26.789 6.537 1.00 49.17 144 ALA B O 1
ATOM 2155 N N . ALA B 1 145 ? -20.523 28.896 7.128 1.00 51.32 145 ALA B N 1
ATOM 2156 C CA . ALA B 1 145 ? -19.670 29.514 6.126 1.00 45.81 145 ALA B CA 1
ATOM 2157 C C . ALA B 1 145 ? -18.213 29.156 6.375 1.00 49.68 145 ALA B C 1
ATOM 2158 O O . ALA B 1 145 ? -17.490 28.807 5.445 1.00 50.13 145 ALA B O 1
ATOM 2160 N N . PHE B 1 146 ? -17.797 29.232 7.632 1.00 58.40 146 PHE B N 1
ATOM 2161 C CA . PHE B 1 146 ? -16.412 28.959 8.001 1.00 50.53 146 PHE B CA 1
ATOM 2162 C C . PHE B 1 146 ? -16.096 27.461 8.048 1.00 45.88 146 PHE B C 1
ATOM 2163 O O . PHE B 1 146 ? -14.931 27.064 8.110 1.00 51.05 146 PHE B O 1
ATOM 2171 N N . GLN B 1 147 ? -17.136 26.630 8.019 1.00 50.12 147 GLN B N 1
ATOM 2172 C CA . GLN B 1 147 ? -16.959 25.179 7.955 1.00 48.69 147 GLN B CA 1
ATOM 2173 C C . GLN B 1 147 ? -16.778 24.689 6.531 1.00 58.92 147 GLN B C 1
ATOM 2174 O O . GLN B 1 147 ? -16.344 23.563 6.292 1.00 61.07 147 GLN B O 1
ATOM 2180 N N . LEU B 1 148 ? -17.068 25.562 5.578 1.00 50.36 148 LEU B N 1
ATOM 2181 C CA . LEU B 1 148 ? -17.003 25.151 4.197 1.00 50.83 148 LEU B CA 1
ATOM 2182 C C . LEU B 1 148 ? -15.597 25.257 3.647 1.00 52.74 148 LEU B C 1
ATOM 2183 O O . LEU B 1 148 ? -14.809 26.110 4.064 1.00 42.53 148 LEU B O 1
ATOM 2188 N N . LYS B 1 149 ? -15.287 24.370 2.713 1.00 54.17 149 LYS B N 1
ATOM 2189 C CA . LYS B 1 149 ? -14.064 24.467 1.938 1.00 51.35 149 LYS B CA 1
ATOM 2190 C C . LYS B 1 149 ? -14.376 25.320 0.715 1.00 53.19 149 LYS B C 1
ATOM 2191 O O . LYS B 1 149 ? -15.544 25.545 0.396 1.00 52.74 149 LYS B O 1
ATOM 2197 N N . VAL B 1 150 ? -13.349 25.819 0.041 1.00 50.73 150 VAL B N 1
ATOM 2198 C CA . VAL B 1 150 ? -13.552 26.652 -1.141 1.00 48.71 150 VAL B CA 1
ATOM 2199 C C . VAL B 1 150 ? -14.175 25.853 -2.284 1.00 53.41 150 VAL B C 1
ATOM 2200 O O . VAL B 1 150 ? -13.628 24.845 -2.715 1.00 54.28 150 VAL B O 1
ATOM 2204 N N . GLY B 1 151 ? -15.326 26.306 -2.771 1.00 50.63 151 GLY B N 1
ATOM 2205 C CA . GLY B 1 151 ? -15.990 25.615 -3.856 1.00 47.03 151 GLY B CA 1
ATOM 2206 C C . GLY B 1 151 ? -17.096 24.716 -3.345 1.00 52.44 151 GLY B C 1
ATOM 2207 O O . GLY B 1 151 ? -17.793 24.069 -4.127 1.00 52.09 151 GLY B O 1
ATOM 2208 N N . GLU B 1 152 ? -17.263 24.682 -2.027 1.00 46.27 152 GLU B N 1
ATOM 2209 C CA . GLU B 1 152 ? -18.219 23.778 -1.407 1.00 46.25 152 GLU B CA 1
ATOM 2210 C C . GLU B 1 152 ? -19.573 24.419 -1.184 1.00 48.89 152 GLU B C 1
ATOM 2211 O O . GLU B 1 152 ? -19.669 25.600 -0.850 1.00 48.65 152 GLU B O 1
ATOM 2217 N N . VAL B 1 153 ? -20.627 23.637 -1.376 1.00 50.13 153 VAL B N 1
ATOM 2218 C CA . VAL B 1 153 ? -21.975 24.123 -1.156 1.00 40.33 153 VAL B CA 1
ATOM 2219 C C . VAL B 1 153 ? -22.455 23.492 0.148 1.00 43.90 153 VAL B C 1
ATOM 2220 O O . VAL B 1 153 ? -22.274 22.298 0.369 1.00 52.72 153 VAL B O 1
ATOM 2224 N N . SER B 1 154 ? -23.069 24.307 0.994 1.00 48.63 154 SER B N 1
ATOM 2225 C CA . SER B 1 154 ? -23.545 23.894 2.314 1.00 52.80 154 SER B CA 1
ATOM 2226 C C . SER B 1 154 ? -24.888 23.175 2.249 1.00 57.06 154 SER B C 1
ATOM 2227 O O . SER B 1 154 ? -25.514 23.096 1.196 1.00 50.85 154 SER B O 1
ATOM 2230 N N . ASP B 1 155 ? -25.319 22.644 3.390 1.00 49.86 155 ASP B N 1
ATOM 2231 C CA . ASP B 1 155 ? -26.693 22.178 3.526 1.00 51.37 155 ASP B CA 1
ATOM 2232 C C . ASP B 1 155 ? -27.558 23.353 3.962 1.00 53.28 155 ASP B C 1
ATOM 2233 O O . ASP B 1 155 ? -27.077 24.480 4.066 1.00 52.20 155 ASP B O 1
ATOM 2238 N N . ILE B 1 156 ? -28.839 23.086 4.189 1.00 50.43 156 ILE B N 1
ATOM 2239 C CA . ILE B 1 156 ? -29.790 24.140 4.531 1.00 56.07 156 ILE B CA 1
ATOM 2240 C C . ILE B 1 156 ? -29.354 24.808 5.837 1.00 52.80 156 ILE B C 1
ATOM 2241 O O . ILE B 1 156 ? -29.094 24.118 6.819 1.00 53.09 156 ILE B O 1
ATOM 2246 N N . VAL B 1 157 ? -29.285 26.135 5.860 1.00 54.85 157 VAL B N 1
ATOM 2247 C CA . VAL B 1 157 ? -28.843 26.866 7.051 1.00 56.89 157 VAL B CA 1
ATOM 2248 C C . VAL B 1 157 ? -29.858 27.893 7.573 1.00 61.12 157 VAL B C 1
ATOM 2249 O O . VAL B 1 157 ? -30.284 28.781 6.829 1.00 51.56 157 VAL B O 1
ATOM 2253 N N . GLU B 1 158 ? -30.237 27.782 8.848 1.00 64.18 158 GLU B N 1
ATOM 2254 C CA . GLU B 1 158 ? -31.213 28.708 9.430 1.00 57.19 158 GLU B CA 1
ATOM 2255 C C . GLU B 1 158 ? -30.525 29.897 10.091 1.00 53.52 158 GLU B C 1
ATOM 2256 O O . GLU B 1 158 ? -29.546 29.735 10.815 1.00 65.13 158 GLU B O 1
ATOM 2262 N N . SER B 1 159 ? -31.059 31.092 9.843 1.00 51.59 159 SER B N 1
ATOM 2263 C CA . SER B 1 159 ? -30.551 32.313 10.459 1.00 50.12 159 SER B CA 1
ATOM 2264 C C . SER B 1 159 ? -31.734 33.197 10.839 1.00 61.02 159 SER B C 1
ATOM 2265 O O . SER B 1 159 ? -32.886 32.772 10.749 1.00 61.21 159 SER B O 1
ATOM 2268 N N . GLY B 1 160 ? -31.452 34.428 11.249 1.00 60.70 160 GLY B N 1
ATOM 2269 C CA . GLY B 1 160 ? -32.498 35.373 11.594 1.00 58.07 160 GLY B CA 1
ATOM 2270 C C . GLY B 1 160 ? -33.172 35.894 10.338 1.00 58.74 160 GLY B C 1
ATOM 2271 O O . GLY B 1 160 ? -34.342 36.290 10.356 1.00 62.82 160 GLY B O 1
ATOM 2272 N N . SER B 1 161 ? -32.424 35.897 9.242 1.00 52.71 161 SER B N 1
ATOM 2273 C CA . SER B 1 161 ? -32.922 36.401 7.972 1.00 57.80 161 SER B CA 1
ATOM 2274 C C . SER B 1 161 ? -33.906 35.467 7.297 1.00 52.85 161 SER B C 1
ATOM 2275 O O . SER B 1 161 ? -34.832 35.911 6.621 1.00 58.20 161 SER B O 1
ATOM 2278 N N . GLY B 1 162 ? -33.708 34.173 7.493 1.00 52.15 162 GLY B N 1
ATOM 2279 C CA . GLY B 1 162 ? -34.564 33.187 6.875 1.00 49.58 162 GLY B CA 1
ATOM 2280 C C . GLY B 1 162 ? -33.832 31.872 6.853 1.00 55.11 162 GLY B C 1
ATOM 2281 O O . GLY B 1 162 ? -33.198 31.47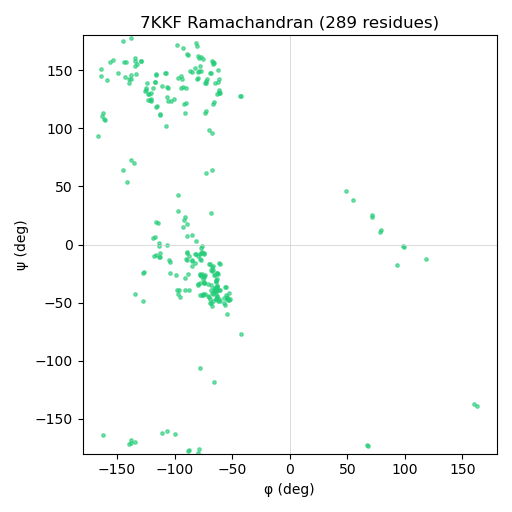1 7.833 1.00 52.67 162 GLY B O 1
ATOM 2282 N N . VAL B 1 163 ? -33.937 31.196 5.720 1.00 53.91 163 VAL B N 1
ATOM 2283 C CA . VAL B 1 163 ? -33.146 30.010 5.473 1.00 50.44 163 VAL B CA 1
ATOM 2284 C C . VAL B 1 163 ? -32.193 30.236 4.305 1.00 56.29 163 VAL B C 1
ATOM 2285 O O . VAL B 1 163 ? -32.510 30.958 3.358 1.00 55.02 163 VAL B O 1
ATOM 2289 N N . HIS B 1 164 ? -31.017 29.622 4.387 1.00 49.50 164 HIS B N 1
ATOM 2290 C CA . HIS B 1 164 ? -29.970 29.799 3.386 1.00 41.22 164 HIS B CA 1
ATOM 2291 C C . HIS B 1 164 ? -29.397 28.503 2.850 1.00 52.28 164 HIS B C 1
ATOM 2292 O O . HIS B 1 164 ? -29.477 27.443 3.473 1.00 47.07 164 HIS B O 1
ATOM 2299 N N . VAL B 1 165 ? -28.814 28.626 1.665 1.00 50.06 165 VAL B N 1
ATOM 2300 C CA . VAL B 1 165 ? -27.832 27.671 1.187 1.00 47.39 165 VAL B CA 1
ATOM 2301 C C . VAL B 1 165 ? -26.588 28.491 0.845 1.00 40.79 165 VAL B C 1
ATOM 2302 O O . VAL B 1 165 ? -26.694 29.535 0.197 1.00 49.87 165 VAL B O 1
ATOM 2306 N N . ILE B 1 166 ? -25.417 28.040 1.283 1.00 44.18 166 ILE B N 1
ATOM 2307 C CA . ILE B 1 166 ? -24.211 28.848 1.135 1.00 44.53 166 ILE B CA 1
ATOM 2308 C C . ILE B 1 166 ? -23.205 28.141 0.237 1.00 41.01 166 ILE B C 1
ATOM 2309 O O . ILE B 1 166 ? -23.029 26.921 0.313 1.00 47.21 166 ILE B O 1
ATOM 2314 N N . LYS B 1 167 ? -22.545 28.919 -0.617 1.00 43.12 167 LYS B N 1
ATOM 2315 C CA . LYS B 1 167 ? -21.418 28.421 -1.390 1.00 43.37 167 LYS B CA 1
ATOM 2316 C C . LYS B 1 167 ? -20.175 29.283 -1.075 1.00 40.07 167 LYS B C 1
ATOM 2317 O O . LYS B 1 167 ? -20.199 30.508 -1.236 1.00 43.16 167 LYS B O 1
ATOM 2323 N N . ARG B 1 168 ? -19.097 28.639 -0.648 1.00 51.98 168 ARG B N 1
ATOM 2324 C CA . ARG B 1 168 ? -17.848 29.351 -0.410 1.00 48.30 168 ARG B CA 1
ATOM 2325 C C . ARG B 1 168 ? -16.975 29.387 -1.662 1.00 53.37 168 ARG B C 1
ATOM 2326 O O . ARG B 1 168 ? -16.617 28.346 -2.211 1.00 57.68 168 ARG B O 1
ATOM 2334 N N . VAL B 1 169 ? -16.644 30.594 -2.113 1.00 50.64 169 VAL B N 1
ATOM 2335 C CA . VAL B 1 169 ? -15.858 30.759 -3.327 1.00 51.71 169 VAL B CA 1
ATOM 2336 C C . VAL B 1 169 ? -14.480 31.354 -3.052 1.00 50.39 169 VAL B C 1
ATOM 2337 O O . VAL B 1 169 ? -13.682 31.518 -3.972 1.00 51.74 169 VAL B O 1
ATOM 2341 N N . GLY B 1 170 ? -14.192 31.654 -1.788 1.00 46.82 170 GLY B N 1
ATOM 2342 C CA . GLY B 1 170 ? -12.903 32.217 -1.423 1.00 53.12 170 GLY B CA 1
ATOM 2343 C C . GLY B 1 170 ? -12.557 32.086 0.048 1.00 47.50 170 GLY B C 1
ATOM 2344 O O . GLY B 1 170 ? -13.321 31.527 0.831 1.00 48.39 170 GLY B O 1
#

Foldseek 3Di:
DQADPPKDWAADQPVLAIWIAHPVVRDIGRDHDPPGNVVVVVVCCQLQNQKFKKFKAFDAAQQAPQQQAPVHHHHHHDQVVSQVVVVVLLVQDDCPDPCNHQLNSNLVHGRDPCSVVSRTPGMDGDPDDFPQVVVQQRVDHAQDKGHWTQGRRGIMIMHTND/DDPPDPPVVVVVVCQLFNFKFWKFKAADAAQQAPLCDAPVGRHHHHHLVVSLVVVVVLLVLDDCPDPCRHQLNSRLVHGRDPCNVVSRTPGMDGPPDFFVQVSVQRRPDHAQDWGHWTQGNRGIMIMHIND

Solvent-accessible surface area: 16940 Å² total; per-residue (Å²): 89,12,28,49,112,39,26,59,25,109,25,16,132,89,120,98,123,52,31,10,37,1,46,126,10,139,48,62,40,90,114,72,3,131,61,12,88,104,101,86,2,80,128,43,28,163,79,122,13,31,60,0,81,0,7,8,0,6,0,12,11,110,112,9,141,132,47,51,18,89,124,46,164,101,22,94,50,33,90,102,79,0,18,68,63,0,98,86,11,40,106,81,48,66,110,137,28,196,93,37,18,1,80,19,0,0,122,79,40,1,7,22,77,2,55,122,137,7,0,34,51,23,68,1,2,132,82,48,60,58,103,49,7,19,90,23,0,15,148,12,105,92,46,81,52,15,103,47,16,83,22,35,10,0,0,9,1,0,34,11,47,21,209,87,182,68,61,63,130,85,35,62,108,59,87,75,192,67,76,11,95,132,0,84,0,9,7,0,6,0,16,7,93,98,8,199,170,52,37,28,92,129,42,161,104,18,98,59,32,73,112,77,0,20,70,66,0,100,92,11,32,111,89,52,69,109,137,29,199,90,39,15,1,78,25,0,0,139,77,34,1,8,23,67,3,50,120,139,12,0,31,51,20,117,8,19,132,70,116,70,67,104,52,8,25,97,20,0,26,147,11,150,93,47,66,47,15,121,47,15,97,23,34,35,0,0,6,1,0,31,21,53,18

B-factor: mean 56.74, std 12.37, range [33.74, 121.14]

InterPro domains:
  IPR000297 Peptidyl-prolyl cis-trans isomerase, PpiC-type [PF00639] (64-168)
  IPR000297 Peptidyl-prolyl cis-trans isomerase, PpiC-type [PS50198] (57-170)
  IPR001202 WW domain [PF00397] (11-41)
  IPR001202 WW domain [PS01159] (15-41)
  IPR001202 WW domain [PS50020] (9-43)
  IPR001202 WW domain [SM00456] (10-43)
  IPR001202 WW domain [cd00201] (12-43)
  IPR023058 Peptidyl-prolyl cis-trans isomerase, PpiC-type, conserved site [PS01096] (110-130)
  IPR036020 WW domain superfamily [SSF51045] (5-41)
  IPR046357 Peptidyl-prolyl cis-trans isomerase domain superfamily [G3DSA:3.10.50.40] (60-169)
  IPR051370 Peptidyl-prolyl cis-trans isomerase Pin1 [PTHR10657] (9-168)

Sequence (293 aa):
TGLPTPWTVRYSKSKKREYFFNPETKHSQWEEPEGTNKDQLHKHLRDHPVRVRCLHILIKHKDSRRPASHRSENITISKQDATDELKTLITRLDDDSKTNSFEALAKERSDCSSYKRGGDLGWFGRGEMQPSFEDAAFQLKVGEVSDIVESGSGVHVIKRVGEPEGTNKDQLHKHLRDHPVRVRCLHILIKHKDSRRPASHRSENITISKQDATDELKTLITRLDDDSKTNSFEALAKERSDCSSYKRGGDLGWFGRGEMQPSFEDAAFQLKVGEVSDIVESGSGVHVIKRVG

Nearest PDB structures (foldseek):
  7kkf-assembly1_A  TM=1.006E+00  e=2.986E-38  Saccharomyces cerevisiae
  7kkf-assembly2_B  TM=9.883E-01  e=2.781E-27  Saccharomyces cerevisiae
  6o34-assembly1_A  TM=7.337E-01  e=7.782E-19  Homo sapiens
  1f8a-assembly1_B  TM=6.801E-01  e=8.219E-17  Homo sapiens
  2lj4-assembly1_A  TM=8.576E-01  e=9.745E-12  Trypanosoma brucei

Radius of gyration: 33.96 Å; Cα contacts (8 Å, |Δi|>4): 555; chains: 2; bounding box: 92×59×66 Å

Organism: Saccharomyces cerevisiae (strain ATCC 204508 / S288c) (NCBI:txid559292)

GO terms:
  GO:0003755 peptidyl-prolyl cis-trans isomerase activity (F, IDA)
  GO:0005634 nucleus (C, IC)
  GO:0045899 positive regulation of RNA polymerase II transcription preinitiation complex assembly (P, IGI)
  GO:0045944 positive regulation of transcription by RNA polymerase II (P, IGI)
  GO:0006369 termination of RNA polymerase II transcription (P, IGI)
  GO: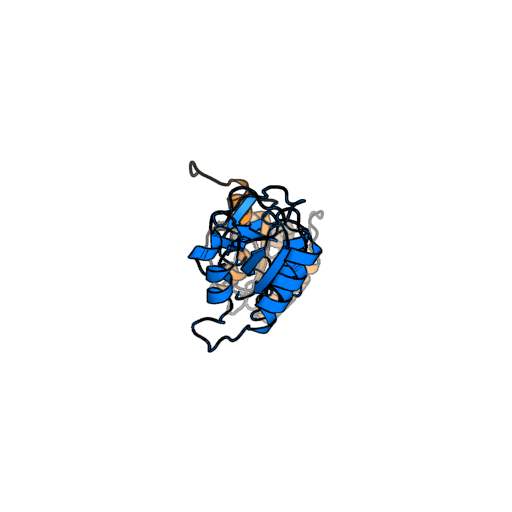0000122 negative regulation of transcription by RNA polymerase II (P, IGI)
  GO:0003755 peptidyl-prolyl cis-trans isomerase activity (F, IMP)
  GO:2000059 negative regulation of ubiquitin-dependent protein catabolic process (P, IMP)
  GO:2000749 positive regulation of rDNA heterochromatin formation (P, IMP)
  GO:0006369 termination of RNA polymerase II transcription (P, IMP)
  GO:0000122 negative regulation of transcription by RNA polymerase II (P, IMP)
  GO:0000993 RNA polymerase II complex binding (F, IPI)
  GO:0045944 positive regulation of transcription by RNA polymerase II (P, IPI)
  GO:0005515 protein binding (F, IPI)

Secondary structure (DSSP, 8-state):
----SS-EEEEETTTTEEEEEETTTTEEESSPPTT--HHHHHHHHTTS-S-EEEEEEEE--TTSSS---SS-SS----HHHHHHHHHHHHTT--TT-TTTSHHHHHHHH--SGGGGGTTEEEEE-TTTS-HHHHHHHTTSPTT-B---EE-SS-EEEEEE--/--SS--HHHHHHHHTTS-SEEEEEEEEE--TTSSS---SS-SS----HHHHHHHHHHHHTT--TT-TTTSHHHHHHHH--SGGGGGTTEEEEEESSSS-HHHHHHHTTPPTT-B---EE-SS-EEEEEE--

CATH classification: 3.10.50.40